Protein AF-Q0C2M1-F1 (afdb_monomer)

Sequence (234 aa):
MDFSSWQTWALIAVGVLVVLWLIGAIFGDKDTAKPAPRPESGRGDPLAVQAATLAAISARAMNFDRDMYIDDMTADQLEDEHVWRTAFITAYNIVWNLGPQKDNPFEKICTAITGRPADPQLAGLSEYYFDTVYEPMMAVPDDRYWDEELIALKDQWTTQKREQILLAALIPLHMANELHIAIRDAPIPEGETGGAHLMPHIDRVGEAFFGVEAPERMDTLRAQAAQMANTIEF

Foldseek 3Di:
DDDDPVVVVVVVVVVVVVVVVVVCVVVPDDDDDDDDDPPDPDPPDVVVVVVVLVVVLVVLVVPPPVVVLCVPDDPLLVLLLLLLLLLVVLLCLLQVDQPPDPDRLSQLQSCLLSVDGDDPSSNVSSVCCCVRRNVSCVVPPPLCCLVVPLLVCLVVDDLSSLLSSLLSNQLCLLCLQVSNCSRVVHGRDPPDPSSPVCVVSSLVSLCSNPPPCSVVSVVVSNVVSNVSSVVRDD

Structure (mmCIF, N/CA/C/O backbone):
data_AF-Q0C2M1-F1
#
_entry.id   AF-Q0C2M1-F1
#
loop_
_atom_site.group_PDB
_atom_site.id
_atom_site.type_symbol
_atom_site.label_atom_id
_atom_site.label_alt_id
_atom_site.label_comp_id
_atom_site.label_asym_id
_atom_site.label_entity_id
_atom_site.label_seq_id
_atom_site.pdbx_PDB_ins_code
_atom_site.Cartn_x
_atom_site.Cartn_y
_atom_site.Cartn_z
_atom_site.occupancy
_atom_site.B_iso_or_equiv
_atom_site.auth_seq_id
_atom_site.auth_comp_id
_atom_site.auth_asym_id
_atom_site.auth_atom_id
_atom_site.pdbx_PDB_model_num
ATOM 1 N N . MET A 1 1 ? 10.508 -50.435 -13.394 1.00 46.22 1 MET A N 1
ATOM 2 C CA . MET A 1 1 ? 10.089 -50.671 -14.790 1.00 46.22 1 MET A CA 1
ATOM 3 C C . MET A 1 1 ? 10.737 -49.572 -15.603 1.00 46.22 1 MET A C 1
ATOM 5 O O . MET A 1 1 ? 10.286 -48.440 -15.511 1.00 46.22 1 MET A O 1
ATOM 9 N N . ASP A 1 2 ? 11.832 -49.882 -16.294 1.00 49.44 2 ASP A N 1
ATOM 10 C CA . ASP A 1 2 ? 12.517 -48.913 -17.151 1.00 49.44 2 ASP A CA 1
ATOM 11 C C . ASP A 1 2 ? 11.779 -48.856 -18.484 1.00 49.44 2 ASP A C 1
ATOM 13 O O . ASP A 1 2 ? 11.866 -49.769 -19.307 1.00 49.44 2 ASP A O 1
ATOM 17 N N . PHE A 1 3 ? 10.979 -47.809 -18.665 1.00 45.62 3 PHE A N 1
ATOM 18 C CA . PHE A 1 3 ? 10.335 -47.545 -19.941 1.00 45.62 3 PHE A CA 1
ATOM 19 C C . PHE A 1 3 ? 11.407 -47.080 -20.925 1.00 45.62 3 PHE A C 1
ATOM 21 O O . PHE A 1 3 ? 12.073 -46.065 -20.715 1.00 45.62 3 PHE A O 1
ATOM 28 N N . SER A 1 4 ? 11.600 -47.846 -21.999 1.00 57.47 4 SER A N 1
ATOM 29 C CA . SER A 1 4 ? 12.453 -47.426 -23.112 1.00 57.47 4 SER A CA 1
ATOM 30 C C . SER A 1 4 ? 11.967 -46.070 -23.638 1.00 57.47 4 SER A C 1
ATOM 32 O O . SER A 1 4 ? 10.761 -45.843 -23.722 1.00 57.47 4 SER A O 1
ATOM 34 N N . SER A 1 5 ? 12.889 -45.166 -23.987 1.00 62.28 5 SER A N 1
ATOM 35 C CA . SER A 1 5 ? 12.593 -43.766 -24.348 1.00 62.28 5 SER A CA 1
ATOM 36 C C . SER A 1 5 ? 11.449 -43.615 -25.357 1.00 62.28 5 SER A C 1
ATOM 38 O O . SER A 1 5 ? 10.665 -42.675 -25.272 1.00 62.28 5 SER A O 1
ATOM 40 N N . TRP A 1 6 ? 11.295 -44.576 -26.267 1.00 58.34 6 TRP A N 1
ATOM 41 C CA . TRP A 1 6 ? 10.230 -44.593 -27.265 1.00 58.34 6 TRP A CA 1
ATOM 42 C C . TRP A 1 6 ? 8.820 -44.779 -26.666 1.00 58.34 6 TRP A C 1
ATOM 44 O O . TRP A 1 6 ? 7.871 -44.180 -27.161 1.00 58.34 6 TRP A O 1
ATOM 54 N N . GLN A 1 7 ? 8.673 -45.549 -25.582 1.00 59.59 7 GLN A N 1
ATOM 55 C CA . GLN A 1 7 ? 7.391 -45.766 -24.900 1.00 59.59 7 GLN A CA 1
ATOM 56 C C . GLN A 1 7 ? 6.944 -44.510 -24.147 1.00 59.59 7 GLN A C 1
ATOM 58 O O . GLN A 1 7 ? 5.762 -44.177 -24.163 1.00 59.59 7 GLN A O 1
ATOM 63 N N . THR A 1 8 ? 7.886 -43.772 -23.559 1.00 64.19 8 THR A N 1
ATOM 64 C CA . THR A 1 8 ? 7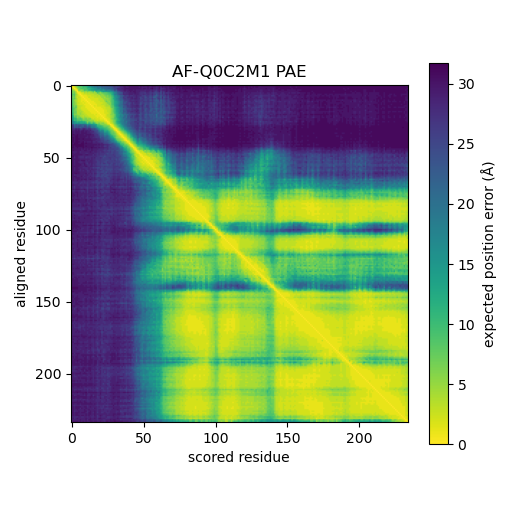.616 -42.474 -22.925 1.00 64.19 8 THR A CA 1
ATOM 65 C C . THR A 1 8 ? 7.160 -41.448 -23.960 1.00 64.19 8 THR A C 1
ATOM 67 O O . THR A 1 8 ? 6.151 -40.775 -23.759 1.00 64.19 8 THR A O 1
ATOM 70 N N . TRP A 1 9 ? 7.831 -41.384 -25.115 1.00 60.00 9 TRP A N 1
ATOM 71 C CA . TRP A 1 9 ? 7.419 -40.505 -26.214 1.00 60.00 9 TRP A CA 1
ATOM 72 C C . TRP A 1 9 ? 6.066 -40.901 -26.816 1.00 60.00 9 TRP A C 1
ATOM 74 O O . TRP A 1 9 ? 5.270 -40.024 -27.146 1.00 60.00 9 TRP A O 1
ATOM 84 N N . ALA A 1 10 ? 5.762 -42.199 -26.897 1.00 67.31 10 ALA A N 1
ATOM 85 C CA . ALA A 1 10 ? 4.457 -42.680 -27.344 1.00 67.31 10 ALA A CA 1
ATOM 86 C C . ALA A 1 10 ? 3.331 -42.281 -26.374 1.00 67.31 10 ALA A C 1
ATOM 88 O O . ALA A 1 10 ? 2.274 -41.839 -26.817 1.00 67.31 10 ALA A O 1
ATOM 89 N N . LEU A 1 11 ? 3.561 -42.372 -25.060 1.00 66.62 11 LEU A N 1
ATOM 90 C CA . LEU A 1 11 ? 2.583 -41.960 -24.047 1.00 66.62 11 LEU A CA 1
ATOM 91 C C . LEU A 1 11 ? 2.339 -40.446 -24.062 1.00 66.62 11 LEU A C 1
ATOM 93 O O . LEU A 1 11 ? 1.189 -40.018 -23.985 1.00 66.62 11 LEU A O 1
ATOM 97 N N . ILE A 1 12 ? 3.393 -39.642 -24.239 1.00 69.81 12 ILE A N 1
ATOM 98 C CA . ILE A 1 12 ? 3.269 -38.185 -24.394 1.00 69.81 12 ILE A CA 1
ATOM 99 C C . ILE A 1 12 ? 2.468 -37.849 -25.659 1.00 69.81 12 ILE A C 1
ATOM 101 O O . ILE A 1 12 ? 1.550 -37.035 -25.604 1.00 69.81 12 ILE A O 1
ATOM 105 N N . ALA A 1 13 ? 2.751 -38.509 -26.786 1.00 68.88 13 ALA A N 1
ATOM 106 C CA . ALA A 1 13 ? 2.033 -38.276 -28.039 1.00 68.88 13 ALA A CA 1
ATOM 107 C C . ALA A 1 13 ? 0.540 -38.633 -27.939 1.00 68.88 13 ALA A C 1
ATOM 109 O O . ALA A 1 13 ? -0.307 -37.885 -28.428 1.00 68.88 13 ALA A O 1
ATOM 110 N N . VAL A 1 14 ? 0.202 -39.738 -27.266 1.00 73.31 14 VAL A N 1
ATOM 111 C CA . VAL A 1 14 ? -1.196 -40.117 -27.004 1.00 73.31 14 VAL A CA 1
ATOM 112 C C . VAL A 1 14 ? -1.871 -39.100 -26.082 1.00 73.31 14 VAL A C 1
ATOM 114 O O . VAL A 1 14 ? -2.991 -38.685 -26.367 1.00 73.31 14 VAL A O 1
ATOM 117 N N . GLY A 1 15 ? -1.187 -38.635 -25.032 1.00 69.06 15 GLY A N 1
ATOM 118 C CA . GLY A 1 15 ? -1.701 -37.590 -24.142 1.00 69.06 15 GLY A CA 1
ATOM 119 C C . GLY A 1 15 ? -2.013 -36.285 -24.880 1.00 69.06 15 GLY A C 1
ATOM 120 O O . GLY A 1 15 ? -3.105 -35.740 -24.736 1.00 69.06 15 GLY A O 1
ATOM 121 N N . VAL A 1 16 ? -1.103 -35.829 -25.746 1.00 71.56 16 VAL A N 1
ATOM 122 C CA . VAL A 1 16 ? -1.301 -34.627 -26.574 1.00 71.56 16 VAL A CA 1
ATOM 123 C C . VAL A 1 16 ? -2.474 -34.801 -27.543 1.00 71.56 16 VAL A C 1
ATOM 125 O O . VAL A 1 16 ? -3.284 -33.889 -27.685 1.00 71.56 16 VAL A O 1
ATOM 128 N N . LEU A 1 17 ? -2.621 -35.972 -28.172 1.00 65.81 17 LEU A N 1
ATOM 129 C CA . LEU A 1 17 ? -3.749 -36.249 -29.069 1.00 65.81 17 LEU A CA 1
ATOM 130 C C . LEU A 1 17 ? -5.097 -36.265 -28.337 1.00 65.81 17 LEU A C 1
ATOM 132 O O . LEU A 1 17 ? -6.083 -35.783 -28.887 1.00 65.81 17 LEU A O 1
ATOM 136 N N . VAL A 1 18 ? -5.147 -36.761 -27.098 1.00 69.12 18 VAL A N 1
ATOM 137 C CA . VAL A 1 18 ? -6.364 -36.738 -26.269 1.00 69.12 18 VAL A CA 1
ATOM 138 C C . VAL A 1 18 ? -6.723 -35.308 -25.858 1.00 69.12 18 VAL A C 1
ATOM 140 O O . VAL A 1 18 ? -7.890 -34.933 -25.945 1.00 69.12 18 VAL A O 1
ATOM 143 N N . VAL A 1 19 ? -5.737 -34.484 -25.487 1.00 64.19 19 VAL A N 1
ATOM 144 C CA . VAL A 1 19 ? -5.953 -33.060 -25.171 1.00 64.19 19 VAL A CA 1
ATOM 145 C C . VAL A 1 19 ? -6.443 -32.293 -26.403 1.00 64.19 19 VAL A C 1
ATOM 147 O O . VAL A 1 19 ? -7.427 -31.562 -26.318 1.00 64.19 19 VAL A O 1
ATOM 150 N N . LEU A 1 20 ? -5.828 -32.505 -27.570 1.00 63.94 20 LEU A N 1
ATOM 151 C CA . LEU A 1 20 ? -6.263 -31.881 -28.824 1.00 63.94 20 LEU A CA 1
ATOM 152 C C . LEU A 1 20 ? -7.660 -32.349 -29.254 1.00 63.94 20 LEU A C 1
ATOM 154 O O . LEU A 1 20 ? -8.441 -31.544 -29.757 1.00 63.94 20 LEU A O 1
ATOM 158 N N . TRP A 1 21 ? -8.002 -33.620 -29.028 1.00 67.06 21 TRP A N 1
ATOM 159 C CA . TRP A 1 21 ? -9.343 -34.142 -29.294 1.00 67.06 21 TRP A CA 1
ATOM 160 C C . TRP A 1 21 ? -10.394 -33.555 -28.345 1.00 67.06 21 TRP A C 1
ATOM 162 O O . TRP A 1 21 ? -11.468 -33.182 -28.803 1.00 67.06 21 TRP A O 1
ATOM 172 N N . LEU A 1 22 ? -10.084 -33.394 -27.054 1.00 61.66 22 LEU A N 1
ATOM 173 C CA . LEU A 1 22 ? -10.974 -32.742 -26.085 1.00 61.66 22 LEU A CA 1
ATOM 174 C C . LEU A 1 22 ? -11.217 -31.269 -26.436 1.00 61.66 22 LEU A C 1
ATOM 176 O O . LEU A 1 22 ? -12.357 -30.815 -26.399 1.00 61.66 22 LEU A O 1
ATOM 180 N N . ILE A 1 23 ? -10.179 -30.542 -26.860 1.00 58.91 23 ILE A N 1
ATOM 181 C CA . ILE A 1 23 ? -10.316 -29.172 -27.378 1.00 58.91 23 ILE A CA 1
ATOM 182 C C . ILE A 1 23 ? -11.186 -29.181 -28.646 1.00 58.91 23 ILE A C 1
ATOM 184 O O . ILE A 1 23 ? -12.137 -28.412 -28.752 1.00 58.91 23 ILE A O 1
ATOM 188 N N . GLY A 1 24 ? -10.938 -30.101 -29.580 1.00 47.94 24 GLY A N 1
ATOM 189 C CA . GLY A 1 24 ? -11.756 -30.265 -30.783 1.00 47.94 24 GLY A CA 1
ATOM 190 C C . GLY A 1 24 ? -13.223 -30.605 -30.496 1.00 47.94 24 GLY A C 1
ATOM 191 O O . GLY A 1 24 ? -14.095 -30.121 -31.204 1.00 47.94 24 GLY A O 1
ATOM 192 N N . ALA A 1 25 ? -13.517 -31.376 -29.449 1.00 53.19 25 ALA A N 1
ATOM 193 C CA . ALA A 1 25 ? -14.877 -31.735 -29.047 1.00 53.19 25 ALA A CA 1
ATOM 194 C C . ALA A 1 25 ? -15.608 -30.596 -28.311 1.00 53.19 25 ALA A C 1
ATOM 196 O O . ALA A 1 25 ? -16.825 -30.483 -28.422 1.00 53.19 25 ALA A O 1
ATOM 197 N N . ILE A 1 26 ? -14.880 -29.732 -27.595 1.00 54.38 26 ILE A N 1
ATOM 198 C CA . ILE A 1 26 ? -15.442 -28.545 -26.926 1.00 54.38 26 ILE A CA 1
ATOM 199 C C . ILE A 1 26 ? -15.714 -27.414 -27.935 1.00 54.38 26 ILE A C 1
ATOM 201 O O . ILE A 1 26 ? -16.675 -26.664 -27.777 1.00 54.38 26 ILE A O 1
ATOM 205 N N . PHE A 1 27 ? -14.905 -27.305 -28.994 1.00 46.22 27 PHE A N 1
ATOM 206 C CA . PHE A 1 27 ? -15.024 -26.250 -30.011 1.00 46.22 27 PHE A CA 1
ATOM 207 C C . PHE A 1 27 ? -15.654 -26.705 -31.339 1.00 46.22 27 PHE A C 1
ATOM 209 O O . PHE A 1 27 ? -15.916 -25.874 -32.209 1.00 46.22 27 PHE A O 1
ATOM 216 N N . GLY A 1 28 ? -15.910 -28.000 -31.511 1.00 41.12 28 GLY A N 1
ATOM 217 C CA . GLY A 1 28 ? -16.353 -28.607 -32.763 1.00 41.12 28 GLY A CA 1
ATOM 218 C C . GLY A 1 28 ? -17.787 -29.109 -32.719 1.00 41.12 28 GLY A C 1
ATOM 219 O O . GLY A 1 28 ? -18.017 -30.294 -32.926 1.00 41.12 28 GLY A O 1
ATOM 220 N N . ASP A 1 29 ? -18.749 -28.213 -32.510 1.00 40.75 29 ASP A N 1
ATOM 221 C CA . ASP A 1 29 ? -20.109 -28.454 -32.998 1.00 40.75 29 ASP A CA 1
ATOM 222 C C . ASP A 1 29 ? -20.756 -27.153 -33.478 1.00 40.75 29 ASP A C 1
ATOM 224 O O . ASP A 1 29 ? -21.548 -26.510 -32.788 1.00 40.75 29 ASP A O 1
ATOM 228 N N . LYS A 1 30 ? -20.359 -26.725 -34.680 1.00 39.41 30 LYS A N 1
ATOM 229 C CA . LYS A 1 30 ? -21.136 -25.811 -35.522 1.00 39.41 30 LYS A CA 1
ATOM 230 C C . LYS A 1 30 ? -20.897 -26.144 -36.986 1.00 39.41 30 LYS A C 1
ATOM 232 O O . LYS A 1 30 ? -20.095 -25.498 -37.641 1.00 39.41 30 LYS A O 1
ATOM 237 N N . ASP A 1 31 ? -21.649 -27.115 -37.486 1.00 41.69 31 ASP A N 1
ATOM 238 C CA . ASP A 1 31 ? -22.207 -27.014 -38.832 1.00 41.69 31 ASP A CA 1
ATOM 239 C C . ASP A 1 31 ? -23.478 -27.862 -38.949 1.00 41.69 31 ASP A C 1
ATOM 241 O O . ASP A 1 31 ? -23.455 -29.046 -39.265 1.00 41.69 31 ASP A O 1
ATOM 245 N N . THR A 1 32 ? -24.622 -27.231 -38.679 1.00 42.66 32 THR A N 1
ATOM 246 C CA . THR A 1 32 ? -25.861 -27.395 -39.463 1.00 42.66 32 THR A CA 1
ATOM 247 C C . THR A 1 32 ? -26.884 -26.343 -39.027 1.00 42.66 32 THR A C 1
ATOM 249 O O . THR A 1 32 ? -27.900 -26.622 -38.400 1.00 42.66 32 THR A O 1
ATOM 252 N N . ALA A 1 33 ? -26.649 -25.090 -39.414 1.00 36.31 33 ALA A N 1
ATOM 253 C CA . ALA A 1 33 ? -27.726 -24.114 -39.523 1.00 36.31 33 ALA A CA 1
ATOM 254 C C . ALA A 1 33 ? -27.504 -23.263 -40.776 1.00 36.31 33 ALA A C 1
ATOM 256 O O . ALA A 1 33 ? -26.456 -22.651 -40.957 1.00 36.31 33 ALA A O 1
ATOM 257 N N . LYS A 1 34 ? -28.508 -23.289 -41.661 1.00 34.75 34 LYS A N 1
ATOM 258 C CA . LYS A 1 34 ? -28.642 -22.478 -42.881 1.00 34.75 34 LYS A CA 1
ATOM 259 C C . LYS A 1 34 ? -28.166 -21.030 -42.666 1.00 34.75 34 LYS A C 1
ATOM 261 O O . LYS A 1 34 ? -28.368 -20.507 -41.572 1.00 34.75 34 LYS A O 1
ATOM 266 N N . PRO A 1 35 ? -27.628 -20.359 -43.704 1.00 32.16 35 PRO A N 1
ATOM 267 C CA . PRO A 1 35 ? -27.096 -19.008 -43.573 1.00 32.16 35 PRO A CA 1
ATOM 268 C C . PRO A 1 35 ? -28.188 -18.062 -43.062 1.00 32.16 35 PRO A C 1
ATOM 270 O O . PRO A 1 35 ? -29.153 -17.764 -43.767 1.00 32.16 35 PRO A O 1
ATOM 273 N N . ALA A 1 36 ? -28.040 -17.628 -41.810 1.00 33.75 36 ALA A N 1
ATOM 274 C CA . ALA A 1 36 ? -28.809 -16.534 -41.245 1.00 33.75 36 ALA A CA 1
ATOM 275 C C . ALA A 1 36 ? -28.423 -15.239 -41.984 1.00 33.75 36 ALA A C 1
ATOM 277 O O . ALA A 1 36 ? -27.267 -15.096 -42.403 1.00 33.75 36 ALA A O 1
ATOM 278 N N . PRO A 1 37 ? -29.372 -14.313 -42.203 1.00 34.16 37 PRO A N 1
ATOM 279 C CA . PRO A 1 37 ? -29.098 -13.084 -42.931 1.00 34.16 37 PRO A CA 1
ATOM 280 C C . PRO A 1 37 ? -27.980 -12.322 -42.218 1.00 34.16 37 PRO A C 1
ATOM 282 O O . PRO A 1 37 ? -27.933 -12.297 -40.987 1.00 34.16 37 PRO A O 1
ATOM 285 N N . ARG A 1 38 ? -27.073 -11.721 -43.001 1.00 35.94 38 ARG A N 1
ATOM 286 C CA . ARG A 1 38 ? -26.085 -10.762 -42.489 1.00 35.94 38 ARG A CA 1
ATOM 287 C C . ARG A 1 38 ? -26.796 -9.833 -41.501 1.00 35.94 38 ARG A C 1
ATOM 289 O O . ARG A 1 38 ? -27.755 -9.186 -41.927 1.00 35.94 38 ARG A O 1
ATOM 296 N N . PRO A 1 39 ? -26.345 -9.724 -40.239 1.00 32.69 39 PRO A N 1
ATOM 297 C CA . PRO A 1 39 ? -26.713 -8.567 -39.462 1.00 32.69 39 PRO A CA 1
ATOM 298 C C . PRO A 1 39 ? -26.098 -7.388 -40.203 1.00 32.69 39 PRO A C 1
ATOM 300 O O . PRO A 1 39 ? -24.879 -7.292 -40.377 1.00 32.69 39 PRO A O 1
ATOM 303 N N . GLU A 1 40 ? -26.977 -6.538 -40.718 1.00 32.94 40 GLU A N 1
ATOM 304 C CA . GLU A 1 40 ? -26.660 -5.155 -41.007 1.00 32.94 40 GLU A CA 1
ATOM 305 C C . GLU A 1 40 ? -25.858 -4.582 -39.840 1.00 32.94 40 GLU A C 1
ATOM 307 O O . GLU A 1 40 ? -26.016 -4.996 -38.690 1.00 32.94 40 GLU A O 1
ATOM 312 N N . SER A 1 41 ? -24.988 -3.635 -40.164 1.00 40.41 41 SER A N 1
ATOM 313 C CA . SER A 1 41 ? -24.254 -2.782 -39.240 1.00 40.41 41 SER A CA 1
ATOM 314 C C . SER A 1 41 ? -25.198 -2.103 -38.237 1.00 40.41 41 SER A C 1
ATOM 316 O O . SER A 1 41 ? -25.552 -0.934 -38.377 1.00 40.41 41 SER A O 1
ATOM 318 N N . GLY A 1 42 ? -25.629 -2.846 -37.226 1.00 32.47 42 GLY A N 1
ATOM 319 C CA . GLY A 1 42 ? -26.253 -2.339 -36.027 1.00 32.47 42 GLY A CA 1
ATOM 320 C C . GLY A 1 42 ? -25.125 -1.882 -35.130 1.00 32.47 42 GLY A C 1
ATOM 321 O O . GLY A 1 42 ? -24.266 -2.683 -34.769 1.00 32.47 42 GLY A O 1
ATOM 322 N N . ARG A 1 43 ? -25.104 -0.583 -34.826 1.00 43.03 43 ARG A N 1
ATOM 323 C CA . ARG A 1 43 ? -24.345 -0.005 -33.715 1.00 43.03 43 ARG A CA 1
ATOM 324 C C . ARG A 1 43 ? -24.355 -0.999 -32.552 1.00 43.03 43 ARG A C 1
ATOM 326 O O . ARG A 1 43 ? -25.403 -1.197 -31.946 1.00 43.03 43 ARG A O 1
ATOM 333 N N . GLY A 1 44 ? -23.218 -1.645 -32.298 1.00 38.56 44 GLY A N 1
ATOM 334 C CA . GLY A 1 44 ? -23.033 -2.428 -31.089 1.00 38.56 44 GLY A CA 1
ATOM 335 C C . GLY A 1 44 ? -23.247 -1.474 -29.931 1.00 38.56 44 GLY A C 1
ATOM 336 O O . GLY A 1 44 ? -22.507 -0.499 -29.800 1.00 38.56 44 GLY A O 1
ATOM 337 N N . ASP A 1 45 ? -24.324 -1.692 -29.186 1.00 37.41 45 ASP A N 1
ATOM 338 C CA . ASP A 1 45 ? -24.645 -0.896 -28.016 1.00 37.41 45 ASP A CA 1
ATOM 339 C C . ASP A 1 45 ? -23.427 -0.993 -27.079 1.00 37.41 45 ASP A C 1
ATOM 341 O O . ASP A 1 45 ? -23.049 -2.116 -26.720 1.00 37.41 45 ASP A O 1
ATOM 345 N N . PRO A 1 46 ? -22.751 0.115 -26.721 1.00 45.78 46 PRO A N 1
ATOM 346 C CA . PRO A 1 46 ? -21.544 0.081 -25.887 1.00 45.78 46 PRO A CA 1
ATOM 347 C C . PRO A 1 46 ? -21.750 -0.720 -24.589 1.00 45.78 46 PRO A C 1
ATOM 349 O O . PRO A 1 46 ? -20.826 -1.349 -24.077 1.00 45.78 46 PRO A O 1
ATOM 352 N N . LEU A 1 47 ? -23.000 -0.762 -24.121 1.00 36.00 47 LEU A N 1
ATOM 353 C CA . LEU A 1 47 ? -23.482 -1.531 -22.977 1.00 36.00 47 LEU A CA 1
ATOM 354 C C . LEU A 1 47 ? -23.367 -3.053 -23.148 1.00 36.00 47 LEU A C 1
ATOM 356 O O . LEU A 1 47 ? -23.077 -3.746 -22.179 1.00 36.00 47 LEU A O 1
ATOM 360 N N . ALA A 1 48 ? -23.561 -3.595 -24.353 1.00 35.22 48 ALA A N 1
ATOM 361 C CA . ALA A 1 48 ? -23.469 -5.037 -24.597 1.00 35.22 48 ALA A CA 1
ATOM 362 C C . ALA A 1 48 ? -22.011 -5.523 -24.599 1.00 35.22 48 ALA A C 1
ATOM 364 O O . ALA A 1 48 ? -21.721 -6.612 -24.108 1.00 35.22 48 ALA A O 1
ATOM 365 N N . VAL A 1 49 ? -21.090 -4.691 -25.100 1.00 43.22 49 VAL A N 1
ATOM 366 C CA . VAL A 1 49 ? -19.646 -4.953 -25.017 1.00 43.22 49 VAL A CA 1
ATOM 367 C C . VAL A 1 49 ? -19.180 -4.836 -23.566 1.00 43.22 49 VAL A C 1
ATOM 369 O O . VAL A 1 49 ? -18.513 -5.742 -23.086 1.00 43.22 49 VAL A O 1
ATOM 372 N N . GLN A 1 50 ? -19.604 -3.800 -22.830 1.00 39.47 50 GLN A N 1
ATOM 373 C CA . GLN A 1 50 ? -19.321 -3.687 -21.394 1.00 39.47 50 GLN A CA 1
ATOM 374 C C . GLN A 1 50 ? -19.852 -4.881 -20.598 1.00 39.47 50 GLN A C 1
ATOM 376 O O . GLN A 1 50 ? -19.110 -5.443 -19.804 1.00 39.47 50 GLN A O 1
ATOM 381 N N . ALA A 1 51 ? -21.094 -5.312 -20.827 1.00 34.34 51 ALA A N 1
ATOM 382 C CA . ALA A 1 51 ? -21.682 -6.449 -20.121 1.00 34.34 51 ALA A CA 1
ATOM 383 C C . ALA A 1 51 ? -20.966 -7.772 -20.435 1.00 34.34 51 ALA A C 1
ATOM 385 O O . ALA A 1 51 ? -20.773 -8.586 -19.536 1.00 34.34 51 ALA A O 1
ATOM 386 N N . ALA A 1 52 ? -20.539 -7.983 -21.684 1.00 38.09 52 ALA A N 1
ATOM 387 C CA . ALA A 1 52 ? -19.758 -9.157 -22.068 1.00 38.09 52 ALA A CA 1
ATOM 388 C C . ALA A 1 52 ? -18.351 -9.137 -21.450 1.00 38.09 52 ALA A C 1
ATOM 390 O O . ALA A 1 52 ? -17.886 -10.167 -20.968 1.00 38.09 52 ALA A O 1
ATOM 391 N N . THR A 1 53 ? -17.703 -7.970 -21.404 1.00 46.66 53 THR A N 1
ATOM 392 C CA . THR A 1 53 ? -16.420 -7.778 -20.718 1.00 46.66 53 THR A CA 1
ATOM 393 C C . THR A 1 53 ? -16.569 -8.018 -19.215 1.00 46.66 53 THR A C 1
ATOM 395 O O . THR A 1 53 ? -15.824 -8.819 -18.664 1.00 46.66 53 THR A O 1
ATOM 398 N N . LEU A 1 54 ? -17.585 -7.441 -18.564 1.00 41.28 54 LEU A N 1
ATOM 399 C CA . LEU A 1 54 ? -17.903 -7.694 -17.154 1.00 41.28 54 LEU A CA 1
ATOM 400 C C . LEU A 1 54 ? -18.187 -9.177 -16.884 1.00 41.28 54 LEU A C 1
ATOM 402 O O . LEU A 1 54 ? -17.667 -9.720 -15.920 1.00 41.28 54 LEU A O 1
ATOM 406 N N . ALA A 1 55 ? -18.955 -9.855 -17.739 1.00 38.75 55 ALA A N 1
ATOM 407 C CA . ALA A 1 55 ? -19.252 -11.277 -17.582 1.00 38.75 55 ALA A CA 1
ATOM 408 C C . ALA A 1 55 ? -18.013 -12.166 -17.783 1.00 38.75 55 ALA A C 1
ATOM 410 O O . ALA A 1 55 ? -17.843 -13.142 -17.057 1.00 38.75 55 ALA A O 1
ATOM 411 N N . ALA A 1 56 ? -17.132 -11.830 -18.729 1.00 41.81 56 ALA A N 1
ATOM 412 C CA . ALA A 1 56 ? -15.871 -12.539 -18.946 1.00 41.81 56 ALA A CA 1
ATOM 413 C C . ALA A 1 56 ? -14.882 -12.319 -17.791 1.00 41.81 56 ALA A C 1
ATOM 415 O O . ALA A 1 56 ? -14.217 -13.261 -17.368 1.00 41.81 56 ALA A O 1
ATOM 416 N N . ILE A 1 57 ? -14.834 -11.104 -17.241 1.00 45.75 57 ILE A N 1
ATOM 417 C CA . ILE A 1 57 ? -14.077 -10.763 -16.033 1.00 45.75 57 ILE A CA 1
ATOM 418 C C . ILE A 1 57 ? -14.621 -11.537 -14.831 1.00 45.75 57 ILE A C 1
ATOM 420 O O . ILE A 1 57 ? -13.859 -12.201 -14.138 1.00 45.75 57 ILE A O 1
ATOM 424 N N . SER A 1 58 ? -15.939 -11.527 -14.617 1.00 40.03 58 SER A N 1
ATOM 425 C CA . SER A 1 58 ? -16.585 -12.305 -13.558 1.00 40.03 58 SER A CA 1
ATOM 426 C C . SER A 1 58 ? -16.351 -13.805 -13.730 1.00 40.03 58 SER A C 1
ATOM 428 O O . SER A 1 58 ? -16.133 -14.489 -12.742 1.00 40.03 58 SER A O 1
ATOM 430 N N . ALA A 1 59 ? -16.343 -14.332 -14.956 1.00 38.03 59 ALA A N 1
ATOM 431 C CA . ALA A 1 59 ? -16.041 -15.739 -15.217 1.00 38.03 59 ALA A CA 1
ATOM 432 C C . ALA A 1 59 ? -14.560 -16.086 -14.973 1.00 38.03 59 ALA A C 1
ATOM 434 O O . ALA A 1 59 ? -14.262 -17.176 -14.492 1.00 38.03 59 ALA A O 1
ATOM 435 N N . ARG A 1 60 ? -13.625 -15.169 -15.261 1.00 40.66 60 ARG A N 1
ATOM 436 C CA . ARG A 1 60 ? -12.190 -15.346 -14.980 1.00 40.66 60 ARG A CA 1
ATOM 437 C C . ARG A 1 60 ? -11.892 -15.244 -13.480 1.00 40.66 60 ARG A C 1
ATOM 439 O O . ARG A 1 60 ? -11.162 -16.080 -12.965 1.00 40.66 60 ARG A O 1
ATOM 446 N N . ALA A 1 61 ? -12.561 -14.326 -12.780 1.00 39.88 61 ALA A N 1
ATOM 447 C CA . ALA A 1 61 ? -12.565 -14.226 -11.322 1.00 39.88 61 ALA A CA 1
ATOM 448 C C . ALA A 1 61 ? -13.293 -15.400 -10.633 1.00 39.88 61 ALA A C 1
ATOM 450 O O . ALA A 1 61 ? -12.978 -15.717 -9.498 1.00 39.88 61 ALA A O 1
ATOM 451 N N . MET A 1 62 ? -14.240 -16.077 -11.298 1.00 35.81 62 MET A N 1
ATOM 452 C CA . MET A 1 62 ? -14.882 -17.306 -10.794 1.00 35.81 62 MET A CA 1
ATOM 453 C C . MET A 1 62 ? -14.052 -18.578 -11.040 1.00 35.81 62 MET A C 1
ATOM 455 O O . MET A 1 62 ? -14.269 -19.572 -10.358 1.00 35.81 62 MET A O 1
ATOM 459 N N . ASN A 1 63 ? -13.102 -18.553 -11.982 1.00 39.75 63 ASN A N 1
ATOM 460 C CA . ASN A 1 63 ? -12.099 -19.614 -12.170 1.00 39.75 63 ASN A CA 1
ATOM 461 C C . ASN A 1 63 ? -10.848 -19.403 -11.296 1.00 39.75 63 ASN A C 1
ATOM 463 O O . ASN A 1 63 ? -9.848 -20.101 -11.463 1.00 39.75 63 ASN A O 1
ATOM 467 N N . PHE A 1 64 ? -10.890 -18.423 -10.394 1.00 47.97 64 PHE A N 1
ATOM 468 C CA . PHE A 1 64 ? -9.890 -18.203 -9.365 1.00 47.97 64 PHE A CA 1
ATOM 469 C C . PHE A 1 64 ? -9.987 -19.313 -8.317 1.00 47.97 64 PHE A C 1
ATOM 471 O O . PHE A 1 64 ? -10.858 -19.284 -7.449 1.00 47.97 64 PHE A O 1
ATOM 478 N N . ASP A 1 65 ? -9.077 -20.281 -8.379 1.00 51.94 65 ASP A N 1
ATOM 479 C CA . ASP A 1 65 ? -8.863 -21.220 -7.279 1.00 51.94 65 ASP A CA 1
ATOM 480 C C . ASP A 1 65 ? -7.938 -20.564 -6.244 1.00 51.94 65 ASP A C 1
ATOM 482 O O . ASP A 1 65 ? -6.758 -20.892 -6.110 1.00 51.94 65 ASP A O 1
ATOM 486 N N . ARG A 1 66 ? -8.472 -19.533 -5.571 1.00 49.56 66 ARG A N 1
ATOM 487 C CA . ARG A 1 66 ? -7.839 -18.869 -4.420 1.00 49.56 66 ARG A CA 1
ATOM 488 C C . ARG A 1 66 ? -7.345 -19.889 -3.409 1.00 49.56 66 ARG A C 1
ATOM 490 O O . ARG A 1 66 ? -6.284 -19.714 -2.817 1.00 49.56 66 ARG A O 1
ATOM 497 N N . ASP A 1 67 ? -8.161 -20.918 -3.221 1.00 50.25 67 ASP A N 1
ATOM 498 C CA . ASP A 1 67 ? -8.014 -21.920 -2.186 1.00 50.25 67 ASP A CA 1
ATOM 499 C C . ASP A 1 67 ? -6.728 -22.723 -2.424 1.00 50.25 67 ASP A C 1
ATOM 501 O O . ASP A 1 67 ? -5.951 -22.888 -1.494 1.00 50.25 67 ASP A O 1
ATOM 505 N N . MET A 1 68 ? -6.379 -23.042 -3.678 1.00 53.12 68 MET A N 1
ATOM 506 C CA . MET A 1 68 ? -5.110 -23.708 -4.015 1.00 53.12 68 MET A CA 1
ATOM 507 C C . MET A 1 68 ? -3.848 -22.929 -3.592 1.00 53.12 68 MET A C 1
ATOM 509 O O . MET A 1 68 ? -2.846 -23.545 -3.242 1.00 53.12 68 MET A O 1
ATOM 513 N N . TYR A 1 69 ? -3.863 -21.592 -3.626 1.00 53.91 69 TYR A N 1
ATOM 514 C CA . TYR A 1 69 ? -2.712 -20.776 -3.204 1.00 53.91 69 TYR A CA 1
ATOM 515 C C . TYR A 1 69 ? -2.748 -20.408 -1.717 1.00 53.91 69 TYR A C 1
ATOM 517 O O . TYR A 1 69 ? -1.701 -20.172 -1.121 1.00 53.91 69 TYR A O 1
ATOM 525 N N . ILE A 1 70 ? -3.939 -20.347 -1.121 1.00 57.16 70 ILE A N 1
ATOM 526 C CA . ILE A 1 70 ? -4.132 -20.078 0.308 1.00 57.16 70 ILE A CA 1
ATOM 527 C C . ILE A 1 70 ? -3.860 -21.315 1.162 1.00 57.16 70 ILE A C 1
ATOM 529 O O . ILE A 1 70 ? -3.383 -21.166 2.284 1.00 57.16 70 ILE A O 1
ATOM 533 N N . ASP A 1 71 ? -4.113 -22.515 0.639 1.00 58.06 71 ASP A N 1
ATOM 534 C CA . ASP A 1 71 ? -3.915 -23.779 1.355 1.00 58.06 71 ASP A CA 1
ATOM 535 C C . ASP A 1 71 ? -2.447 -24.016 1.749 1.00 58.06 71 ASP A C 1
ATOM 537 O O . ASP A 1 71 ? -2.175 -24.639 2.778 1.00 58.06 71 ASP A O 1
ATOM 541 N N . ASP A 1 72 ? -1.503 -23.467 0.978 1.00 60.16 72 ASP A N 1
ATOM 542 C CA . ASP A 1 72 ? -0.067 -23.533 1.269 1.00 60.16 72 ASP A CA 1
ATOM 543 C C . ASP A 1 72 ? 0.427 -22.373 2.159 1.00 60.16 72 ASP A C 1
ATOM 545 O O . ASP A 1 72 ? 1.586 -22.373 2.586 1.00 60.16 72 ASP A O 1
ATOM 549 N N . MET A 1 73 ? -0.437 -21.402 2.486 1.00 66.81 73 MET A N 1
ATOM 550 C CA . MET A 1 73 ? -0.074 -20.241 3.296 1.00 66.81 73 MET A CA 1
ATOM 551 C C . MET A 1 73 ? -0.331 -20.443 4.791 1.00 66.81 73 MET A C 1
ATOM 553 O O . MET A 1 73 ? -1.384 -20.877 5.257 1.00 66.81 73 MET A O 1
ATOM 557 N N . THR A 1 74 ? 0.643 -20.024 5.586 1.00 67.50 74 THR A N 1
ATOM 558 C CA . THR A 1 74 ? 0.511 -19.818 7.025 1.00 67.50 74 THR A CA 1
ATOM 559 C C . THR A 1 74 ? -0.452 -18.666 7.333 1.00 67.50 74 THR A C 1
ATOM 561 O O . THR A 1 74 ? -0.616 -17.730 6.549 1.00 67.50 74 THR A O 1
ATOM 564 N N . ALA A 1 75 ? -1.056 -18.692 8.524 1.00 67.81 75 ALA A N 1
ATOM 565 C CA . ALA A 1 75 ? -1.957 -17.631 8.979 1.00 67.81 75 ALA A CA 1
ATOM 566 C C . ALA A 1 75 ? -1.298 -16.237 8.963 1.00 67.81 75 ALA A C 1
ATOM 568 O O . ALA A 1 75 ? -1.943 -15.256 8.607 1.00 67.81 75 ALA A O 1
ATOM 569 N N . ASP A 1 76 ? -0.008 -16.170 9.289 1.00 67.19 76 ASP A N 1
ATOM 570 C CA . ASP A 1 76 ? 0.776 -14.933 9.291 1.00 67.19 76 ASP A CA 1
ATOM 571 C C . ASP A 1 76 ? 0.989 -14.379 7.872 1.00 67.19 76 ASP A C 1
ATOM 573 O O . ASP A 1 76 ? 0.960 -13.168 7.666 1.00 67.19 76 ASP A O 1
ATOM 577 N N . GLN A 1 77 ? 1.157 -15.253 6.874 1.00 67.06 77 GLN A N 1
ATOM 578 C CA . GLN A 1 77 ? 1.261 -14.830 5.475 1.00 67.06 77 GLN A CA 1
ATOM 579 C C . GLN A 1 77 ? -0.083 -14.304 4.955 1.00 67.06 77 GLN A C 1
ATOM 581 O O . GLN A 1 77 ? -0.133 -13.258 4.312 1.00 67.06 77 GLN A O 1
ATOM 586 N N . LEU A 1 78 ? -1.182 -14.988 5.285 1.00 69.75 78 LEU A N 1
ATOM 587 C CA . LEU A 1 78 ? -2.534 -14.544 4.931 1.00 69.75 78 LEU A CA 1
ATOM 588 C C . LEU A 1 78 ? -2.906 -13.222 5.599 1.00 69.75 78 LEU A C 1
ATOM 590 O O . LEU A 1 78 ? -3.653 -12.431 5.029 1.00 69.75 78 LEU A O 1
ATOM 594 N N . GLU A 1 79 ? -2.372 -12.963 6.792 1.00 73.75 79 GLU A N 1
ATOM 595 C CA . GLU A 1 79 ? -2.508 -11.664 7.430 1.00 73.75 79 GLU A CA 1
ATOM 596 C C . GLU A 1 79 ? -1.854 -10.582 6.564 1.00 73.75 79 GLU A C 1
ATOM 598 O O . GLU A 1 79 ? -2.480 -9.561 6.300 1.00 73.75 79 GLU A O 1
ATOM 603 N N . ASP A 1 80 ? -0.633 -10.787 6.067 1.00 80.81 80 ASP A N 1
ATOM 604 C CA . ASP A 1 80 ? 0.133 -9.791 5.298 1.00 80.81 80 ASP A CA 1
ATOM 605 C C . ASP A 1 80 ? -0.297 -9.606 3.840 1.00 80.81 80 ASP A C 1
ATOM 607 O O . ASP A 1 80 ? 0.058 -8.602 3.221 1.00 80.81 80 ASP A O 1
ATOM 611 N N . GLU A 1 81 ? -1.140 -10.493 3.329 1.00 80.75 81 GLU A N 1
ATOM 612 C CA . GLU A 1 81 ? -1.630 -10.511 1.951 1.00 80.75 81 GLU A CA 1
ATOM 613 C C . GLU A 1 81 ? -2.169 -9.148 1.470 1.00 80.75 81 GLU A C 1
ATOM 615 O O . GLU A 1 81 ? -1.722 -8.630 0.448 1.00 80.75 81 GLU A O 1
ATOM 620 N N . HIS A 1 82 ? -3.033 -8.485 2.246 1.00 81.94 82 HIS A N 1
ATOM 621 C CA . HIS A 1 82 ? -3.591 -7.182 1.855 1.00 81.94 82 HIS A CA 1
ATOM 622 C C . HIS A 1 82 ? -2.563 -6.039 1.844 1.00 81.94 82 HIS A C 1
ATOM 624 O O . HIS A 1 82 ? -2.743 -5.060 1.120 1.00 81.94 82 HIS A O 1
ATOM 630 N N . VAL A 1 83 ? -1.482 -6.139 2.624 1.00 88.19 83 VAL A N 1
ATOM 631 C CA . VAL A 1 83 ? -0.379 -5.160 2.596 1.00 88.19 83 VAL A CA 1
ATOM 632 C C . VAL A 1 83 ? 0.396 -5.326 1.293 1.00 88.19 83 VAL A C 1
ATOM 634 O O . VAL A 1 83 ? 0.591 -4.356 0.563 1.00 88.19 83 VAL A O 1
ATOM 637 N N . TRP A 1 84 ? 0.739 -6.569 0.958 1.00 83.50 84 TRP A N 1
ATOM 638 C CA . TRP A 1 84 ? 1.410 -6.930 -0.288 1.00 83.50 84 TRP A CA 1
ATOM 639 C C . TRP A 1 84 ? 0.628 -6.517 -1.526 1.00 83.50 84 TRP A C 1
ATOM 641 O O . TRP A 1 84 ? 1.133 -5.780 -2.375 1.00 83.50 84 TRP A O 1
ATOM 651 N N . ARG A 1 85 ? -0.638 -6.923 -1.586 1.00 80.56 85 ARG A N 1
ATOM 652 C CA . ARG A 1 85 ? -1.551 -6.611 -2.683 1.00 80.56 85 ARG A CA 1
ATOM 653 C C . ARG A 1 85 ? -1.711 -5.104 -2.882 1.00 80.56 85 ARG A C 1
ATOM 655 O O . ARG A 1 85 ? -1.666 -4.628 -4.013 1.00 80.56 85 ARG A O 1
ATOM 662 N N . THR A 1 86 ? -1.846 -4.337 -1.798 1.00 87.44 86 THR A N 1
ATOM 663 C CA . THR A 1 86 ? -1.992 -2.875 -1.885 1.00 87.44 86 THR A CA 1
ATOM 664 C C . THR A 1 86 ? -0.725 -2.207 -2.414 1.00 87.44 86 THR A C 1
ATOM 666 O O . THR A 1 86 ? -0.818 -1.354 -3.301 1.00 87.44 86 THR A O 1
ATOM 669 N N . ALA A 1 87 ? 0.452 -2.612 -1.921 1.00 87.56 87 ALA A N 1
ATOM 670 C CA . ALA A 1 87 ? 1.728 -2.089 -2.406 1.00 87.56 87 ALA A CA 1
ATOM 671 C C . ALA A 1 87 ? 1.922 -2.388 -3.897 1.00 87.56 87 ALA A C 1
ATOM 673 O O . ALA A 1 87 ? 2.284 -1.493 -4.663 1.00 87.56 87 ALA A O 1
ATOM 674 N N . PHE A 1 88 ? 1.600 -3.616 -4.311 1.00 82.25 88 PHE A N 1
ATOM 675 C CA . PHE A 1 88 ? 1.673 -4.052 -5.700 1.00 82.25 88 PHE A CA 1
ATOM 676 C C . PHE A 1 88 ? 0.752 -3.236 -6.614 1.00 82.25 88 PHE A C 1
ATOM 678 O O . PHE A 1 88 ? 1.222 -2.660 -7.591 1.00 82.25 88 PHE A O 1
ATOM 685 N N . ILE A 1 89 ? -0.542 -3.126 -6.288 1.00 80.94 89 ILE A N 1
ATOM 686 C CA . ILE A 1 89 ? -1.527 -2.394 -7.108 1.00 80.94 89 ILE A CA 1
ATOM 687 C C . ILE A 1 89 ? -1.161 -0.915 -7.224 1.00 80.94 89 ILE A C 1
ATOM 689 O O . ILE A 1 89 ? -1.236 -0.331 -8.305 1.00 80.94 89 ILE A O 1
ATOM 693 N N . THR A 1 90 ? -0.725 -0.306 -6.122 1.00 86.31 90 THR A N 1
ATOM 694 C CA . THR A 1 90 ? -0.306 1.098 -6.127 1.00 86.31 90 THR A CA 1
ATOM 695 C C . THR A 1 90 ? 0.899 1.294 -7.036 1.00 86.31 90 THR A C 1
ATOM 697 O O . THR A 1 90 ? 0.892 2.166 -7.900 1.00 86.31 90 THR A O 1
ATOM 700 N N . ALA A 1 91 ? 1.932 0.471 -6.876 1.00 82.44 91 ALA A N 1
ATOM 701 C CA . ALA A 1 91 ? 3.148 0.605 -7.657 1.00 82.44 91 ALA A CA 1
ATOM 702 C C . ALA A 1 91 ? 2.960 0.241 -9.129 1.00 82.44 91 ALA A C 1
ATOM 704 O O . ALA A 1 91 ? 3.545 0.896 -9.989 1.00 82.44 91 ALA A O 1
ATOM 705 N N . TYR A 1 92 ? 2.110 -0.739 -9.441 1.00 79.75 92 TYR A N 1
ATOM 706 C CA . TYR A 1 92 ? 1.728 -1.039 -10.816 1.00 79.75 92 TYR A CA 1
ATOM 707 C C . TYR A 1 92 ? 1.139 0.200 -11.499 1.00 79.75 92 TYR A C 1
ATOM 709 O O . TYR A 1 92 ? 1.563 0.551 -12.594 1.00 79.75 92 TYR A O 1
ATOM 717 N N . ASN A 1 93 ? 0.245 0.929 -10.828 1.00 79.75 93 ASN A N 1
ATOM 718 C CA . ASN A 1 93 ? -0.326 2.184 -11.335 1.00 79.75 93 ASN A CA 1
ATOM 719 C C . ASN A 1 93 ? 0.698 3.338 -11.467 1.00 79.75 93 ASN A C 1
ATOM 721 O O . ASN A 1 93 ? 0.406 4.363 -12.090 1.00 79.75 93 ASN A O 1
ATOM 725 N N . ILE A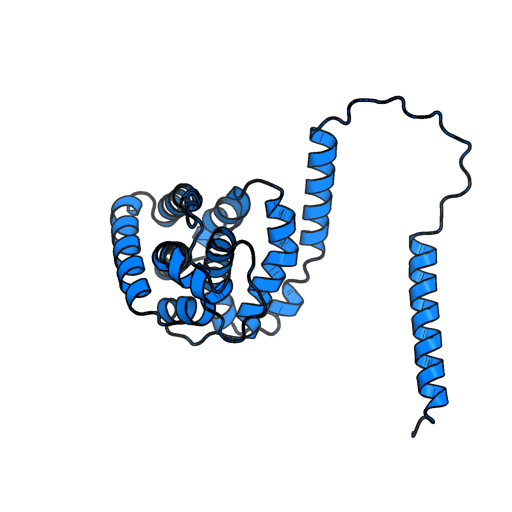 1 94 ? 1.904 3.187 -10.907 1.00 82.56 94 ILE A N 1
ATOM 726 C CA . ILE A 1 94 ? 3.029 4.117 -11.092 1.00 82.56 94 ILE A CA 1
ATOM 727 C C . ILE A 1 94 ? 3.864 3.722 -12.316 1.00 82.56 94 ILE A C 1
ATOM 729 O O . ILE A 1 94 ? 4.203 4.580 -13.125 1.00 82.56 94 ILE A O 1
ATOM 733 N N . VAL A 1 95 ? 4.221 2.443 -12.449 1.00 77.06 95 VAL A N 1
ATOM 734 C CA . VAL A 1 95 ? 5.253 1.976 -13.402 1.00 77.06 95 VAL A CA 1
ATOM 735 C C . VAL A 1 95 ? 4.705 1.226 -14.619 1.00 77.06 95 VAL A C 1
ATOM 737 O O . VAL A 1 95 ? 5.452 0.968 -15.565 1.00 77.06 95 VAL A O 1
ATOM 740 N N . TRP A 1 96 ? 3.417 0.871 -14.604 1.00 68.69 96 TRP A N 1
ATOM 741 C CA . TRP A 1 96 ? 2.653 0.200 -15.668 1.00 68.69 96 TRP A CA 1
ATOM 742 C C . TRP A 1 96 ? 3.272 -1.096 -16.214 1.00 68.69 96 TRP A C 1
ATOM 744 O O . TRP A 1 96 ? 2.923 -1.551 -17.303 1.00 68.69 96 TRP A O 1
ATOM 754 N N . ASN A 1 97 ? 4.224 -1.681 -15.483 1.00 66.00 97 ASN A N 1
ATOM 755 C CA . ASN A 1 97 ? 4.868 -2.953 -15.784 1.00 66.00 97 ASN A CA 1
ATOM 756 C C . ASN A 1 97 ? 5.743 -3.371 -14.599 1.00 66.00 97 ASN A C 1
ATOM 758 O O . ASN A 1 97 ? 6.743 -2.715 -14.319 1.00 66.00 97 ASN A O 1
ATOM 762 N N . LEU A 1 98 ? 5.405 -4.479 -13.950 1.00 62.28 98 LEU A N 1
ATOM 763 C CA . LEU A 1 98 ? 6.234 -5.098 -12.923 1.00 62.28 98 LEU A CA 1
ATOM 764 C C . LEU A 1 98 ? 6.957 -6.266 -13.587 1.00 62.28 98 LEU A C 1
ATOM 766 O O . LEU A 1 98 ? 6.450 -7.378 -13.667 1.00 62.28 98 LEU A O 1
ATOM 770 N N . GLY A 1 99 ? 8.112 -5.972 -14.190 1.00 50.81 99 GLY A N 1
ATOM 771 C CA . GLY A 1 99 ? 8.939 -7.008 -14.804 1.00 50.81 99 GLY A CA 1
ATOM 772 C C . GLY A 1 99 ? 9.378 -8.050 -13.764 1.00 50.81 99 GLY A C 1
ATOM 773 O O . GLY A 1 99 ? 9.360 -7.754 -12.570 1.00 50.81 99 GLY A O 1
ATOM 774 N N . PRO A 1 100 ? 9.825 -9.247 -14.189 1.00 48.81 100 PRO A N 1
ATOM 775 C CA . PRO A 1 100 ? 10.315 -10.287 -13.286 1.00 48.81 100 PRO A CA 1
ATOM 776 C C . PRO A 1 100 ? 11.665 -9.855 -12.698 1.00 48.81 100 PRO A C 1
ATOM 778 O O . PRO A 1 100 ? 12.729 -10.271 -13.164 1.00 48.81 100 PRO A O 1
ATOM 781 N N . GLN A 1 101 ? 11.654 -8.936 -11.738 1.00 53.34 101 GLN A N 1
ATOM 782 C CA . GLN A 1 101 ? 12.874 -8.410 -11.153 1.00 53.34 101 GLN A CA 1
ATOM 783 C C . GLN A 1 101 ? 13.332 -9.289 -9.996 1.00 53.34 101 GLN A C 1
ATOM 785 O O . GLN A 1 101 ? 12.574 -9.656 -9.105 1.00 53.34 101 GLN A O 1
ATOM 790 N N . LYS A 1 102 ? 14.624 -9.622 -10.047 1.00 44.69 102 LYS A N 1
ATOM 791 C CA . LYS A 1 102 ? 15.354 -10.395 -9.037 1.00 44.69 102 LYS A CA 1
ATOM 792 C C . LYS A 1 102 ? 15.452 -9.694 -7.678 1.00 44.69 102 LYS A C 1
ATOM 794 O O . LYS A 1 102 ? 15.752 -10.376 -6.709 1.00 44.69 102 LYS A O 1
ATOM 799 N N . ASP A 1 103 ? 15.176 -8.393 -7.632 1.00 61.53 103 ASP A N 1
ATOM 800 C CA . ASP A 1 103 ? 15.117 -7.572 -6.427 1.00 61.53 103 ASP A CA 1
ATOM 801 C C . ASP A 1 103 ? 13.754 -6.884 -6.409 1.00 61.53 103 ASP A C 1
ATOM 803 O O . ASP A 1 103 ? 13.570 -5.828 -7.007 1.00 61.53 103 ASP A O 1
ATOM 807 N N . ASN A 1 104 ? 12.763 -7.538 -5.801 1.00 69.62 104 ASN A N 1
ATOM 808 C CA . ASN A 1 104 ? 11.396 -7.041 -5.800 1.00 69.62 104 ASN A CA 1
ATOM 809 C C . ASN A 1 104 ? 11.302 -5.825 -4.852 1.00 69.62 104 ASN A C 1
ATOM 811 O O . ASN A 1 104 ? 11.400 -5.995 -3.633 1.00 69.62 104 ASN A O 1
ATOM 815 N N . PRO A 1 105 ? 11.093 -4.593 -5.353 1.00 76.00 105 PRO A N 1
ATOM 816 C CA . PRO A 1 105 ? 11.003 -3.417 -4.492 1.00 76.00 105 PRO A CA 1
ATOM 817 C C . PRO A 1 105 ? 9.855 -3.513 -3.468 1.00 76.00 105 PRO A C 1
ATOM 819 O O . PRO A 1 105 ? 9.919 -2.900 -2.399 1.00 76.00 105 PRO A O 1
ATOM 822 N N . PHE A 1 106 ? 8.836 -4.337 -3.738 1.00 78.62 106 PHE A N 1
ATOM 823 C CA . PHE A 1 106 ? 7.704 -4.567 -2.839 1.00 78.62 106 PHE A CA 1
ATOM 824 C C . PHE A 1 106 ? 8.074 -5.383 -1.610 1.00 78.62 106 PHE A C 1
ATOM 826 O O . PHE A 1 106 ? 7.495 -5.147 -0.553 1.00 78.62 106 PHE A O 1
ATOM 833 N N . GLU A 1 107 ? 9.077 -6.261 -1.695 1.00 82.81 107 GLU A N 1
ATOM 834 C CA . GLU A 1 107 ? 9.598 -6.971 -0.524 1.00 82.81 107 GLU A CA 1
ATOM 835 C C . GLU A 1 107 ? 10.106 -5.992 0.524 1.00 82.81 107 GLU A C 1
ATOM 837 O O . GLU A 1 107 ? 9.749 -6.099 1.698 1.00 82.81 107 GLU A O 1
ATOM 842 N N . LYS A 1 108 ? 10.878 -4.991 0.100 1.00 86.25 108 LYS A N 1
ATOM 843 C CA . LYS A 1 108 ? 11.465 -4.011 1.014 1.00 86.25 108 LYS A CA 1
ATOM 844 C C . LYS A 1 108 ? 10.389 -3.118 1.639 1.00 86.25 108 LYS A C 1
ATOM 846 O O . LYS A 1 108 ? 10.415 -2.885 2.846 1.00 86.25 108 LYS A O 1
ATOM 851 N N . ILE A 1 109 ? 9.400 -2.695 0.846 1.00 88.62 109 ILE A N 1
ATOM 852 C CA . ILE A 1 109 ? 8.249 -1.910 1.322 1.00 88.62 109 ILE A CA 1
ATOM 853 C C . ILE A 1 109 ? 7.420 -2.712 2.332 1.00 88.62 109 ILE A C 1
ATOM 855 O O . ILE A 1 109 ? 7.176 -2.247 3.446 1.00 88.62 109 I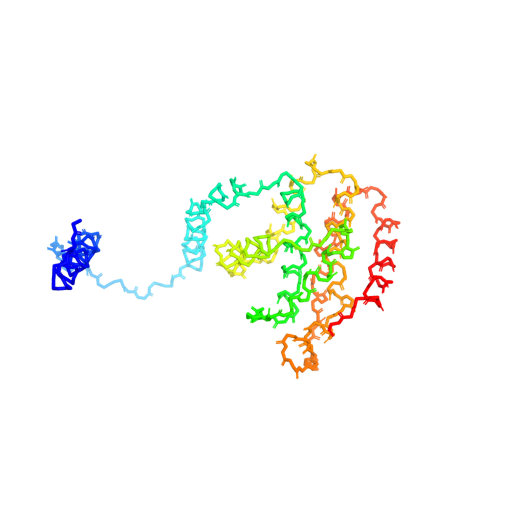LE A O 1
ATOM 859 N N . CYS A 1 110 ? 7.016 -3.932 1.983 1.00 88.38 110 CYS A N 1
ATOM 860 C CA . CYS A 1 110 ? 6.171 -4.753 2.846 1.00 88.38 110 CYS A CA 1
ATOM 861 C C . CYS A 1 110 ? 6.909 -5.185 4.115 1.00 88.38 110 CYS A C 1
ATOM 863 O O . CYS A 1 110 ? 6.312 -5.195 5.192 1.00 88.38 110 CYS A O 1
ATOM 865 N N . THR A 1 111 ? 8.214 -5.453 4.024 1.00 88.31 111 THR A N 1
ATOM 866 C CA . THR A 1 111 ? 9.058 -5.738 5.193 1.00 88.31 111 THR A CA 1
ATOM 867 C C . THR A 1 111 ? 9.132 -4.537 6.130 1.00 88.31 111 THR A C 1
ATOM 869 O O . THR A 1 111 ? 8.997 -4.699 7.341 1.00 88.31 111 THR A O 1
ATOM 872 N N . ALA A 1 112 ? 9.276 -3.320 5.597 1.00 90.38 112 ALA A N 1
ATOM 873 C CA . ALA A 1 112 ? 9.289 -2.109 6.413 1.00 90.38 112 ALA A CA 1
ATOM 874 C C . ALA A 1 112 ? 7.959 -1.889 7.162 1.00 90.38 112 ALA A C 1
ATOM 876 O O . ALA A 1 112 ? 7.965 -1.404 8.291 1.00 90.38 112 ALA A O 1
ATOM 877 N N . ILE A 1 113 ? 6.824 -2.261 6.559 1.00 92.06 113 ILE A N 1
ATOM 878 C CA . ILE A 1 113 ? 5.480 -2.100 7.144 1.00 92.06 113 ILE A CA 1
ATOM 879 C C . ILE A 1 113 ? 5.160 -3.185 8.181 1.00 92.06 113 ILE A C 1
ATOM 881 O O . ILE A 1 113 ? 4.590 -2.901 9.237 1.00 92.06 113 ILE A O 1
ATOM 885 N N . THR A 1 114 ? 5.476 -4.438 7.864 1.00 89.31 114 THR A N 1
ATOM 886 C CA . THR A 1 114 ? 5.070 -5.609 8.661 1.00 89.31 114 THR A CA 1
ATOM 887 C C . THR A 1 114 ? 6.118 -6.004 9.698 1.00 89.31 114 THR A C 1
ATOM 889 O O . THR A 1 114 ? 5.797 -6.682 10.671 1.00 89.31 114 THR A O 1
ATOM 892 N N . GLY A 1 115 ? 7.375 -5.587 9.511 1.00 86.62 115 GLY A N 1
ATOM 893 C CA . GLY A 1 115 ? 8.516 -6.041 10.305 1.00 86.62 115 GLY A CA 1
ATOM 894 C C . GLY A 1 115 ? 8.913 -7.497 10.036 1.00 86.62 115 GLY A C 1
ATOM 895 O O . GLY A 1 115 ? 9.763 -8.032 10.751 1.00 86.62 115 GLY A O 1
ATOM 896 N N . ARG A 1 116 ? 8.306 -8.143 9.032 1.00 80.62 116 ARG A N 1
ATOM 897 C CA . ARG A 1 116 ? 8.556 -9.532 8.636 1.00 80.62 11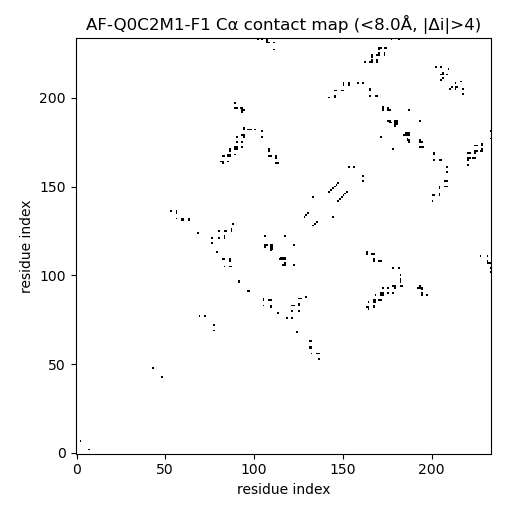6 ARG A CA 1
ATOM 898 C C . ARG A 1 116 ? 9.147 -9.563 7.225 1.00 80.62 116 ARG A C 1
ATOM 900 O O . ARG A 1 116 ? 8.701 -8.786 6.386 1.00 80.62 116 ARG A O 1
ATOM 907 N N . PRO A 1 117 ? 10.146 -10.421 6.949 1.00 73.94 117 PRO A N 1
ATOM 908 C CA . PRO A 1 117 ? 10.667 -10.569 5.596 1.00 73.94 117 PRO A CA 1
ATOM 909 C C . PRO A 1 117 ? 9.563 -11.039 4.647 1.00 73.94 117 PRO A C 1
ATOM 911 O O . PRO A 1 117 ? 8.643 -11.750 5.058 1.00 73.94 117 PRO A O 1
ATOM 914 N N . ALA A 1 118 ? 9.679 -10.648 3.380 1.00 64.38 118 ALA A N 1
ATOM 915 C CA . ALA A 1 118 ? 8.771 -11.096 2.341 1.00 64.38 118 ALA A CA 1
ATOM 916 C C . ALA A 1 118 ? 8.729 -12.611 2.232 1.00 64.38 118 ALA A C 1
ATOM 918 O O . ALA A 1 118 ? 9.774 -13.264 2.206 1.00 64.38 118 ALA A O 1
ATOM 919 N N . ASP A 1 119 ? 7.525 -13.152 2.064 1.00 67.75 119 ASP A N 1
ATOM 920 C CA . ASP A 1 119 ? 7.407 -14.504 1.558 1.00 67.75 119 ASP A CA 1
ATOM 921 C C . ASP A 1 119 ? 7.368 -14.489 0.021 1.00 67.75 119 ASP A C 1
ATOM 923 O O . ASP A 1 119 ? 6.482 -13.850 -0.557 1.00 67.75 119 ASP A O 1
ATOM 927 N N . PRO A 1 120 ? 8.270 -15.209 -0.668 1.00 66.25 120 PRO A N 1
ATOM 928 C CA . PRO A 1 120 ? 8.227 -15.336 -2.122 1.00 66.25 120 PRO A CA 1
ATOM 929 C C . PRO A 1 120 ? 6.881 -15.854 -2.662 1.00 66.25 120 PRO A C 1
ATOM 931 O O . PRO A 1 120 ? 6.485 -15.497 -3.770 1.00 66.25 120 PRO A O 1
ATOM 934 N N . GLN A 1 121 ? 6.155 -16.672 -1.892 1.00 66.62 121 GLN A N 1
ATOM 935 C CA . GLN A 1 121 ? 4.826 -17.169 -2.254 1.00 66.62 121 GLN A CA 1
ATOM 936 C C . GLN A 1 121 ? 3.755 -16.074 -2.171 1.00 66.62 121 GLN A C 1
ATOM 938 O O . GLN A 1 121 ? 2.850 -16.057 -3.002 1.00 66.62 121 GLN A O 1
ATOM 943 N N . LEU A 1 122 ? 3.869 -15.125 -1.232 1.00 67.62 122 LEU A N 1
ATOM 944 C CA . LEU A 1 122 ? 2.976 -13.958 -1.154 1.00 67.62 122 LEU A CA 1
ATOM 945 C C . LEU A 1 122 ? 3.173 -13.005 -2.330 1.00 67.62 122 LEU A C 1
ATOM 947 O O . LEU A 1 122 ? 2.193 -12.493 -2.875 1.00 67.62 122 LEU A O 1
ATOM 951 N N . ALA A 1 123 ? 4.425 -12.793 -2.740 1.00 66.06 123 ALA A N 1
ATOM 952 C CA . ALA A 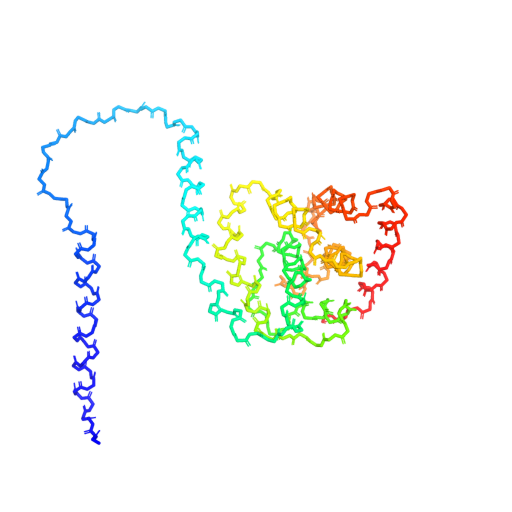1 123 ? 4.740 -12.009 -3.928 1.00 66.06 123 ALA A CA 1
ATOM 953 C C . ALA A 1 123 ? 4.121 -12.651 -5.182 1.00 66.06 123 ALA A C 1
ATOM 955 O O . ALA A 1 123 ? 3.383 -11.989 -5.911 1.00 66.06 123 ALA A O 1
ATOM 956 N N . GLY A 1 124 ? 4.318 -13.964 -5.360 1.00 66.75 124 GLY A N 1
ATOM 957 C CA . GLY A 1 124 ? 3.725 -14.715 -6.469 1.00 66.75 124 GLY A CA 1
ATOM 958 C C . GLY A 1 124 ? 2.192 -14.734 -6.451 1.00 66.75 124 GLY A C 1
ATOM 959 O O . GLY A 1 124 ? 1.572 -14.614 -7.505 1.00 66.75 124 GLY A O 1
ATOM 960 N N . LEU A 1 125 ? 1.563 -14.831 -5.273 1.00 66.81 125 LEU A N 1
ATOM 961 C CA . LEU A 1 125 ? 0.106 -14.729 -5.140 1.00 66.81 125 LEU A CA 1
ATOM 962 C C . LEU A 1 125 ? -0.398 -13.336 -5.529 1.00 66.81 125 LEU A C 1
ATOM 964 O O . LEU A 1 125 ? -1.414 -13.227 -6.210 1.00 66.81 125 LEU A O 1
ATOM 968 N N . SER A 1 126 ? 0.307 -12.282 -5.119 1.00 66.50 126 SER A N 1
ATOM 969 C CA . SER A 1 126 ? -0.075 -10.896 -5.413 1.00 66.50 126 SER A CA 1
ATOM 970 C C . SER A 1 126 ? 0.022 -10.590 -6.909 1.00 66.50 126 SER A C 1
ATOM 972 O O . SER A 1 126 ? -0.919 -10.037 -7.476 1.00 66.50 126 SER A O 1
ATOM 974 N N . GLU A 1 127 ? 1.110 -11.020 -7.557 1.00 65.88 127 GLU A N 1
ATOM 975 C CA . GLU A 1 127 ? 1.298 -10.951 -9.014 1.00 65.88 127 GLU A CA 1
ATOM 976 C C . GLU A 1 127 ? 0.203 -11.730 -9.754 1.00 65.88 127 GLU A C 1
ATOM 978 O O . GLU A 1 127 ? -0.477 -11.195 -10.628 1.00 65.88 127 GLU A O 1
ATOM 983 N N . TYR A 1 128 ? -0.044 -12.979 -9.350 1.00 64.38 128 TYR A N 1
ATOM 984 C CA . TYR A 1 128 ? -1.048 -13.831 -9.983 1.00 64.38 128 TYR A CA 1
ATOM 985 C C . TYR A 1 128 ? -2.478 -13.302 -9.810 1.00 64.38 128 TYR A C 1
ATOM 987 O O . TYR A 1 128 ? -3.278 -13.344 -10.751 1.00 64.38 128 TYR A O 1
ATOM 995 N N . TYR A 1 129 ? -2.818 -12.806 -8.614 1.00 62.22 129 TYR A N 1
ATOM 996 C CA . TYR A 1 129 ? -4.118 -12.198 -8.338 1.00 62.22 129 TYR A CA 1
ATOM 997 C C . TYR A 1 129 ? -4.311 -10.939 -9.173 1.00 62.22 129 TYR A C 1
ATOM 999 O O . TYR A 1 129 ? -5.395 -10.720 -9.717 1.00 62.22 129 TYR A O 1
ATOM 1007 N N . PHE A 1 130 ? -3.253 -10.144 -9.332 1.00 63.34 130 PHE A N 1
ATOM 1008 C CA . PHE A 1 130 ? -3.291 -9.013 -10.234 1.00 63.34 130 PHE A CA 1
ATOM 1009 C C . PHE A 1 130 ? -3.571 -9.460 -11.673 1.00 63.34 130 PHE A C 1
ATOM 1011 O O . PHE A 1 130 ? -4.606 -9.084 -12.208 1.00 63.34 130 PHE A O 1
ATOM 1018 N N . ASP A 1 131 ? -2.761 -10.334 -12.267 1.00 63.97 131 ASP A N 1
ATOM 1019 C CA . ASP A 1 131 ? -2.926 -10.770 -13.667 1.00 63.97 131 ASP A CA 1
ATOM 1020 C C . ASP A 1 131 ? -4.272 -11.473 -13.943 1.00 63.97 131 ASP A C 1
ATOM 1022 O O . ASP A 1 131 ? -4.833 -11.416 -15.043 1.00 63.97 131 ASP A O 1
ATOM 1026 N N . THR A 1 132 ? -4.809 -12.183 -12.948 1.00 60.72 132 THR A N 1
ATOM 1027 C CA . THR A 1 132 ? -6.000 -13.029 -13.122 1.00 60.72 132 THR A CA 1
ATOM 1028 C C . THR A 1 132 ? -7.300 -12.304 -12.791 1.00 60.72 132 THR A C 1
ATOM 1030 O O . THR A 1 132 ? -8.315 -12.540 -13.455 1.00 60.72 132 THR A O 1
ATOM 1033 N N . VAL A 1 133 ? -7.279 -11.436 -11.777 1.00 58.81 133 VAL A N 1
ATOM 1034 C CA . VAL A 1 133 ? -8.463 -10.747 -11.252 1.00 58.81 133 VAL A CA 1
ATOM 1035 C C . VAL A 1 133 ? -8.401 -9.262 -11.580 1.00 58.81 133 VAL A C 1
ATOM 1037 O O . VAL A 1 133 ? -9.316 -8.766 -12.235 1.00 58.81 133 VAL A O 1
ATOM 1040 N N . TYR A 1 134 ? -7.321 -8.561 -11.218 1.00 56.91 134 TYR A N 1
ATOM 1041 C CA . TYR A 1 134 ? -7.263 -7.106 -11.386 1.00 56.91 134 TYR A CA 1
ATOM 1042 C C . TYR A 1 134 ? -6.934 -6.618 -12.787 1.00 56.91 134 TYR A C 1
ATOM 1044 O O . TYR A 1 134 ? -7.696 -5.807 -13.272 1.00 56.91 134 TYR A O 1
ATOM 1052 N N . GLU A 1 135 ? -5.889 -7.065 -13.480 1.00 61.28 135 GLU A N 1
ATOM 1053 C CA . GLU A 1 135 ? -5.556 -6.609 -14.838 1.00 61.28 135 GLU A CA 1
ATOM 1054 C C . GLU A 1 135 ? -6.767 -6.722 -15.795 1.00 61.28 135 GLU A C 1
ATOM 1056 O O . GLU A 1 135 ? -7.086 -5.744 -16.480 1.00 61.28 135 GLU A O 1
ATOM 1061 N N . PRO A 1 136 ? -7.553 -7.821 -15.785 1.00 52.81 136 PRO A N 1
ATOM 1062 C CA . PRO A 1 136 ? -8.799 -7.885 -16.545 1.00 52.81 136 PRO A CA 1
ATOM 1063 C C . PRO A 1 136 ? -9.860 -6.897 -16.038 1.00 52.81 136 PRO A C 1
ATOM 1065 O O . PRO A 1 136 ? -10.614 -6.349 -16.842 1.00 52.81 136 PRO A O 1
ATOM 1068 N N . MET A 1 137 ? -9.933 -6.666 -14.722 1.00 45.78 137 MET A N 1
ATOM 1069 C CA . MET A 1 137 ? -10.831 -5.696 -14.082 1.00 45.78 137 MET A CA 1
ATOM 1070 C C . MET A 1 137 ? -10.405 -4.240 -14.271 1.00 45.78 137 MET A C 1
ATOM 1072 O O . MET A 1 137 ? -11.285 -3.398 -14.270 1.00 45.78 137 MET A O 1
ATOM 1076 N N . MET A 1 138 ? -9.129 -3.930 -14.494 1.00 47.84 138 MET A N 1
ATOM 1077 C CA . MET A 1 138 ? -8.588 -2.580 -14.707 1.00 47.84 138 MET A CA 1
ATOM 1078 C C . MET A 1 138 ? -8.951 -2.025 -16.095 1.00 47.84 138 MET A C 1
ATOM 1080 O O . MET A 1 138 ? -8.781 -0.840 -16.369 1.00 47.84 138 MET A O 1
ATOM 1084 N N . ALA A 1 139 ? -9.540 -2.852 -16.972 1.00 41.06 139 ALA A N 1
ATOM 1085 C CA . ALA A 1 139 ? -10.320 -2.381 -18.122 1.00 41.06 139 ALA A CA 1
ATOM 1086 C C . ALA A 1 139 ? -11.666 -1.722 -17.714 1.00 41.06 139 ALA A C 1
ATOM 1088 O O . ALA A 1 139 ? -12.382 -1.178 -18.558 1.00 41.06 139 ALA A O 1
ATOM 1089 N N . VAL A 1 140 ? -12.013 -1.782 -16.424 1.00 38.88 140 VAL A N 1
ATOM 1090 C CA . VAL A 1 140 ? -13.130 -1.142 -15.711 1.00 38.88 140 VAL A CA 1
ATOM 1091 C C . VAL A 1 140 ? -12.501 -0.204 -14.654 1.00 38.88 140 VAL A C 1
ATOM 1093 O O . VAL A 1 140 ? -11.389 -0.481 -14.214 1.00 38.88 140 VAL A O 1
ATOM 1096 N N . PRO A 1 141 ? -13.124 0.930 -14.274 1.00 47.94 141 PRO A N 1
ATOM 1097 C CA . PRO A 1 141 ? -12.462 1.942 -13.445 1.00 47.94 141 PRO A CA 1
ATOM 1098 C C . PRO A 1 141 ? -11.866 1.384 -12.142 1.00 47.94 141 PRO A C 1
ATOM 1100 O O . PRO A 1 141 ? -12.506 0.576 -11.469 1.00 47.94 141 PRO A O 1
ATOM 1103 N N . ASP A 1 142 ? -10.672 1.888 -11.804 1.00 58.62 142 ASP A N 1
ATOM 1104 C CA . ASP A 1 142 ? -9.779 1.606 -10.655 1.00 58.62 142 ASP A CA 1
ATOM 1105 C C . ASP A 1 142 ? -10.492 1.498 -9.283 1.00 58.62 142 ASP A C 1
ATOM 1107 O O . ASP A 1 142 ? -9.981 0.925 -8.326 1.00 58.62 142 ASP A O 1
ATOM 1111 N N . ASP A 1 143 ? -11.729 1.993 -9.185 1.00 65.81 143 ASP A N 1
ATOM 1112 C CA . ASP A 1 143 ? -12.570 2.031 -7.987 1.00 65.81 143 ASP A CA 1
ATOM 1113 C C . ASP A 1 143 ? -12.818 0.666 -7.323 1.00 65.81 143 ASP A C 1
ATOM 1115 O O . ASP A 1 143 ? -12.982 0.610 -6.106 1.00 65.81 143 ASP A O 1
ATOM 1119 N N . ARG A 1 144 ? -12.840 -0.446 -8.073 1.00 68.69 144 ARG A N 1
ATOM 1120 C CA . ARG A 1 144 ? -13.277 -1.743 -7.516 1.00 68.69 144 ARG A CA 1
ATOM 1121 C C . ARG A 1 144 ? -12.349 -2.276 -6.428 1.00 68.69 144 ARG A C 1
ATOM 1123 O O . ARG A 1 144 ? -12.849 -2.812 -5.446 1.00 68.69 144 ARG A O 1
ATOM 1130 N N . TYR A 1 145 ? -11.030 -2.112 -6.552 1.00 77.00 145 TYR A N 1
ATOM 1131 C CA . TYR A 1 145 ? -10.122 -2.565 -5.492 1.00 77.00 145 TYR A CA 1
ATOM 1132 C C . TYR A 1 145 ? -10.341 -1.784 -4.193 1.00 77.00 145 TYR A C 1
ATOM 1134 O O . TYR A 1 145 ? -10.531 -2.350 -3.115 1.00 77.00 145 TYR A O 1
ATOM 1142 N N . TRP A 1 146 ? -10.353 -0.459 -4.302 1.00 82.88 146 TRP A N 1
ATOM 1143 C CA . TRP A 1 146 ? -10.497 0.424 -3.153 1.00 82.88 146 TRP A CA 1
ATOM 1144 C C . TRP A 1 146 ? -11.871 0.252 -2.492 1.00 82.88 146 TRP A C 1
ATOM 1146 O O . TRP A 1 146 ? -11.955 0.127 -1.271 1.00 82.88 146 TRP A O 1
ATOM 1156 N N . ASP A 1 147 ? -12.940 0.161 -3.282 1.00 80.00 147 ASP A N 1
ATOM 1157 C CA . ASP A 1 147 ? -14.310 0.161 -2.773 1.00 80.00 147 ASP A CA 1
ATOM 1158 C C . ASP A 1 147 ? -14.821 -1.254 -2.409 1.00 80.00 147 ASP A C 1
ATOM 1160 O O . ASP A 1 147 ? -15.393 -1.446 -1.332 1.00 80.00 147 ASP A O 1
ATOM 1164 N N . GLU A 1 148 ? -14.621 -2.262 -3.268 1.00 76.06 148 GLU A N 1
ATOM 1165 C CA . GLU A 1 148 ? -15.184 -3.614 -3.078 1.00 76.06 148 GLU A CA 1
ATOM 1166 C C . GLU A 1 148 ? -14.311 -4.521 -2.206 1.00 76.06 148 GLU A C 1
ATOM 1168 O O . GLU A 1 148 ? -14.824 -5.479 -1.630 1.00 76.06 148 GLU A O 1
ATOM 1173 N N . GLU A 1 149 ? -13.018 -4.227 -2.075 1.00 77.19 149 GLU A N 1
ATOM 1174 C CA . GLU A 1 149 ? -12.098 -5.060 -1.297 1.00 77.19 149 GLU A CA 1
ATOM 1175 C C . GLU A 1 149 ? -11.645 -4.336 -0.036 1.00 77.19 149 GLU A C 1
ATOM 1177 O O . GLU A 1 149 ? -11.850 -4.849 1.061 1.00 77.19 149 GLU A O 1
ATOM 1182 N N . LEU A 1 150 ? -11.113 -3.114 -0.138 1.00 85.38 150 LEU A N 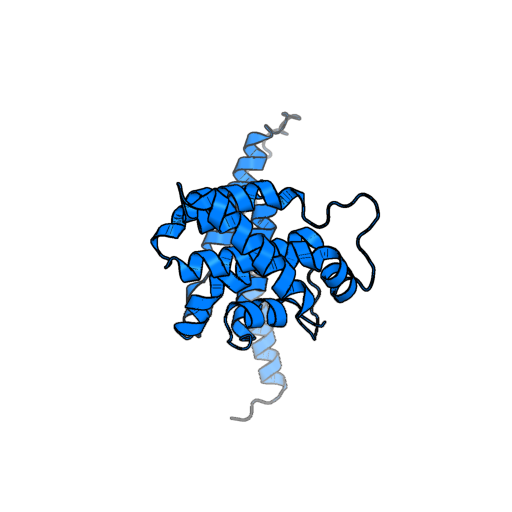1
ATOM 1183 C CA . LEU A 1 150 ? -10.653 -2.406 1.059 1.00 85.38 150 LEU A CA 1
ATOM 1184 C C . LEU A 1 150 ? -11.826 -1.866 1.893 1.00 85.38 150 LEU A C 1
ATOM 1186 O O . LEU A 1 150 ? -11.960 -2.211 3.068 1.00 85.38 150 LEU A O 1
ATOM 1190 N N . ILE A 1 151 ? -12.722 -1.059 1.319 1.00 86.69 151 ILE A N 1
ATOM 1191 C CA . ILE A 1 151 ? -13.822 -0.442 2.085 1.00 86.69 151 ILE A CA 1
ATOM 1192 C C . ILE A 1 151 ? -14.849 -1.480 2.557 1.00 86.69 151 ILE A C 1
ATOM 1194 O O . ILE A 1 151 ? -15.291 -1.433 3.713 1.00 86.69 151 ILE A O 1
ATOM 1198 N N . ALA A 1 152 ? -15.241 -2.417 1.691 1.00 82.62 152 ALA A N 1
ATOM 1199 C CA . ALA A 1 152 ? -16.253 -3.412 2.035 1.00 82.62 152 ALA A CA 1
ATOM 1200 C C . ALA A 1 152 ? -15.772 -4.419 3.094 1.00 82.62 152 ALA A C 1
ATOM 1202 O O . ALA A 1 152 ? -16.568 -4.818 3.947 1.00 82.62 152 ALA A O 1
ATOM 1203 N N . LEU A 1 153 ? -14.486 -4.794 3.091 1.00 80.25 153 LEU A N 1
ATOM 1204 C CA . LEU A 1 153 ? -13.932 -5.773 4.035 1.00 80.25 153 LEU A CA 1
ATOM 1205 C C . LEU A 1 153 ? -13.264 -5.136 5.261 1.00 80.25 153 LEU A C 1
ATOM 1207 O O . LEU A 1 153 ? -12.812 -5.865 6.142 1.00 80.25 153 LEU A O 1
ATOM 1211 N N . LYS A 1 154 ? -13.262 -3.799 5.388 1.00 86.12 154 LYS A N 1
ATOM 1212 C CA . LYS A 1 154 ? -12.596 -3.061 6.483 1.00 86.12 154 LYS A CA 1
ATOM 1213 C C . LYS A 1 154 ? -12.852 -3.633 7.880 1.00 86.12 154 LYS A C 1
ATOM 1215 O O . LYS A 1 154 ? -11.965 -3.622 8.734 1.00 86.12 154 LYS A O 1
ATOM 1220 N N . ASP A 1 155 ? -14.065 -4.127 8.125 1.00 87.38 155 ASP A N 1
ATOM 1221 C CA . ASP A 1 155 ? -14.530 -4.612 9.428 1.00 87.38 155 ASP A CA 1
ATOM 1222 C C . ASP A 1 155 ? -13.922 -5.970 9.819 1.00 87.38 155 ASP A C 1
ATOM 1224 O O . ASP A 1 155 ? -14.046 -6.392 10.966 1.00 87.38 155 ASP A O 1
ATOM 1228 N N . GLN A 1 156 ? -13.206 -6.620 8.898 1.00 84.56 156 GLN A N 1
ATOM 1229 C CA . GLN A 1 156 ? -12.438 -7.843 9.141 1.00 84.56 156 GLN A CA 1
ATOM 1230 C C . GLN A 1 156 ? -11.041 -7.560 9.711 1.00 84.56 156 GLN A C 1
ATOM 1232 O O . GLN A 1 156 ? -10.393 -8.467 10.231 1.00 84.56 156 GLN A O 1
ATOM 1237 N N . TRP A 1 157 ? -10.576 -6.309 9.642 1.00 86.00 157 TRP A N 1
ATOM 1238 C CA . TRP A 1 157 ? -9.221 -5.928 10.032 1.00 86.00 157 TRP A CA 1
ATOM 1239 C C . TRP A 1 157 ? -9.185 -5.090 11.303 1.00 86.00 157 TRP A C 1
ATOM 1241 O O . TRP A 1 157 ? -10.039 -4.232 11.546 1.00 86.00 157 TRP A O 1
ATOM 1251 N N . THR A 1 158 ? -8.129 -5.301 12.087 1.00 91.62 158 THR A N 1
ATOM 1252 C CA . THR A 1 158 ? -7.787 -4.454 13.231 1.00 91.62 158 THR A CA 1
ATOM 1253 C C . THR A 1 158 ? -7.384 -3.052 12.765 1.00 91.62 158 THR A C 1
ATOM 1255 O O . THR A 1 158 ? -6.981 -2.852 11.618 1.00 91.62 158 THR A O 1
ATOM 1258 N N . THR A 1 159 ? -7.430 -2.066 13.666 1.00 93.81 159 THR A N 1
ATOM 1259 C CA . THR A 1 159 ? -6.956 -0.701 13.371 1.00 93.81 159 THR A CA 1
ATOM 1260 C C . THR A 1 159 ? -5.506 -0.693 12.893 1.00 93.81 159 THR A C 1
ATOM 1262 O O . THR A 1 159 ? -5.202 -0.060 11.890 1.00 93.81 159 THR A O 1
ATOM 1265 N N . GLN A 1 160 ? -4.631 -1.458 13.551 1.00 94.25 160 GLN A N 1
ATOM 1266 C CA . GLN A 1 160 ? -3.231 -1.587 13.145 1.00 94.25 160 GLN A CA 1
ATOM 1267 C C . GLN A 1 160 ? -3.109 -2.125 11.715 1.00 94.25 160 GLN A C 1
ATOM 1269 O O . GLN A 1 160 ? -2.304 -1.633 10.929 1.00 94.25 160 GLN A O 1
ATOM 1274 N N . LYS A 1 161 ? -3.934 -3.109 11.343 1.00 91.56 161 LYS A N 1
ATOM 1275 C CA . LYS A 1 161 ? -3.892 -3.666 9.995 1.00 91.56 161 LYS A CA 1
ATOM 1276 C C . LYS A 1 161 ? -4.384 -2.676 8.937 1.00 91.56 161 LYS A C 1
ATOM 1278 O O . LYS A 1 161 ? -3.791 -2.575 7.868 1.00 91.56 161 LYS A O 1
ATOM 1283 N N . ARG A 1 162 ? -5.419 -1.895 9.252 1.00 94.88 162 ARG A N 1
ATOM 1284 C CA . ARG A 1 162 ? -5.902 -0.790 8.407 1.00 94.88 162 ARG A CA 1
ATOM 1285 C C . ARG A 1 162 ? -4.816 0.264 8.168 1.00 94.88 162 ARG A C 1
ATOM 1287 O O . ARG A 1 162 ? -4.648 0.720 7.041 1.00 94.88 162 ARG A O 1
ATOM 1294 N N . GLU A 1 163 ? -4.045 0.603 9.201 1.00 96.88 163 GLU A N 1
ATOM 1295 C CA . GLU A 1 163 ? -2.885 1.498 9.087 1.00 96.88 163 GLU A CA 1
ATOM 1296 C C . GLU A 1 163 ? -1.800 0.903 8.184 1.00 96.88 163 GLU A C 1
ATOM 1298 O O . GLU A 1 163 ? -1.324 1.584 7.281 1.00 96.88 163 GLU A O 1
ATOM 1303 N N . GLN A 1 164 ? -1.457 -0.378 8.356 1.00 95.94 164 GLN A N 1
ATOM 1304 C CA . GLN A 1 164 ? -0.491 -1.065 7.492 1.00 95.94 164 GLN A CA 1
ATOM 1305 C C . GLN A 1 164 ? -0.927 -1.087 6.020 1.00 95.94 164 GLN A C 1
ATOM 1307 O O . GLN A 1 164 ? -0.103 -0.846 5.141 1.00 95.94 164 GLN A O 1
ATOM 1312 N N . ILE A 1 165 ? -2.210 -1.341 5.742 1.00 94.50 165 ILE A N 1
ATOM 1313 C CA . ILE A 1 165 ? -2.773 -1.302 4.383 1.00 94.50 165 ILE A CA 1
ATOM 1314 C C . ILE A 1 165 ? -2.630 0.104 3.783 1.00 94.50 165 ILE A C 1
ATOM 1316 O O . ILE A 1 165 ? -2.180 0.247 2.650 1.00 94.50 165 ILE A O 1
ATOM 1320 N N . LEU A 1 166 ? -2.948 1.158 4.539 1.00 96.94 166 LEU A N 1
ATOM 1321 C CA . LEU A 1 166 ? -2.796 2.532 4.052 1.00 96.94 166 LEU A CA 1
ATOM 1322 C C . LEU A 1 166 ? -1.331 2.934 3.858 1.00 96.94 166 LEU A C 1
ATOM 1324 O O . LEU A 1 166 ? -1.012 3.593 2.872 1.00 96.94 166 LEU A O 1
ATOM 1328 N N . LEU A 1 167 ? -0.419 2.501 4.734 1.00 97.69 167 LEU A N 1
ATOM 1329 C CA . LEU A 1 167 ? 1.022 2.689 4.530 1.00 97.69 167 LEU A CA 1
ATOM 1330 C C . LEU A 1 167 ? 1.498 1.988 3.254 1.00 97.69 167 LEU A C 1
ATOM 1332 O O . LEU A 1 167 ? 2.308 2.550 2.521 1.00 97.69 167 LEU A O 1
ATOM 1336 N N . ALA A 1 168 ? 0.954 0.810 2.948 1.00 93.94 168 ALA A N 1
ATOM 1337 C CA . ALA A 1 168 ? 1.257 0.087 1.718 1.00 93.94 168 ALA A CA 1
ATOM 1338 C C . ALA A 1 168 ? 0.803 0.829 0.455 1.00 93.94 168 ALA A C 1
ATOM 1340 O O . ALA A 1 168 ? 1.419 0.655 -0.589 1.00 93.94 168 ALA A O 1
ATOM 1341 N N . ALA A 1 169 ? -0.223 1.679 0.542 1.00 93.69 169 ALA A N 1
ATOM 1342 C CA . ALA A 1 169 ? -0.631 2.559 -0.553 1.00 93.69 169 ALA A CA 1
ATOM 1343 C C . ALA A 1 169 ? 0.181 3.867 -0.599 1.00 93.69 169 ALA A C 1
ATOM 1345 O O . ALA A 1 169 ? 0.502 4.382 -1.664 1.00 93.69 169 ALA A O 1
ATOM 1346 N N . LEU A 1 170 ? 0.533 4.431 0.557 1.00 96.50 170 LEU A N 1
ATOM 1347 C CA . LEU A 1 170 ? 1.189 5.738 0.633 1.00 96.50 170 LEU A CA 1
ATOM 1348 C C . LEU A 1 170 ? 2.698 5.675 0.362 1.00 96.50 170 LEU A C 1
ATOM 1350 O O . LEU A 1 170 ? 3.238 6.569 -0.287 1.00 96.50 170 LEU A O 1
ATOM 1354 N N . ILE A 1 171 ? 3.392 4.638 0.840 1.00 95.56 171 ILE A N 1
ATOM 1355 C CA . ILE A 1 171 ? 4.848 4.513 0.677 1.00 95.56 171 ILE A CA 1
ATOM 1356 C C . ILE A 1 171 ? 5.246 4.453 -0.807 1.00 95.56 171 ILE A C 1
ATOM 1358 O O . ILE A 1 171 ? 6.105 5.246 -1.193 1.00 95.56 171 ILE A O 1
ATOM 1362 N N . PRO A 1 172 ? 4.619 3.625 -1.672 1.00 91.88 172 PRO A N 1
ATOM 1363 C CA . PRO A 1 172 ? 4.958 3.612 -3.093 1.00 91.88 172 PRO A CA 1
ATOM 1364 C C . PRO A 1 172 ? 4.784 4.972 -3.775 1.00 91.88 172 PRO A C 1
ATOM 1366 O O . PRO A 1 172 ? 5.608 5.338 -4.605 1.00 91.88 172 PRO A O 1
ATOM 1369 N N . LEU A 1 173 ? 3.767 5.758 -3.397 1.00 93.12 173 LEU A N 1
ATOM 1370 C CA . LEU A 1 173 ? 3.568 7.108 -3.939 1.00 93.12 173 LEU A CA 1
ATOM 1371 C C . LEU A 1 173 ? 4.698 8.068 -3.553 1.00 93.12 173 LEU A C 1
ATOM 1373 O O . LEU A 1 173 ? 5.118 8.889 -4.365 1.00 93.12 173 LEU A O 1
ATOM 1377 N N . HIS A 1 174 ? 5.220 7.957 -2.329 1.00 94.19 174 HIS A N 1
ATOM 1378 C CA . HIS A 1 174 ? 6.393 8.723 -1.905 1.00 94.19 174 HIS A CA 1
ATOM 1379 C C . HIS A 1 174 ? 7.687 8.265 -2.583 1.00 94.19 174 HIS A C 1
ATOM 1381 O O . HIS A 1 174 ? 8.608 9.065 -2.707 1.00 94.19 174 HIS A O 1
ATOM 1387 N N . MET A 1 175 ? 7.738 7.011 -3.033 1.00 91.88 175 MET A N 1
ATOM 1388 C CA . MET A 1 175 ? 8.879 6.401 -3.718 1.00 91.88 175 MET A CA 1
ATOM 1389 C C . MET A 1 175 ? 8.684 6.321 -5.236 1.00 91.88 175 MET A C 1
ATOM 1391 O O . MET A 1 175 ? 9.331 5.510 -5.894 1.00 91.88 175 MET A O 1
ATOM 1395 N N . ALA A 1 176 ? 7.748 7.082 -5.812 1.00 90.75 176 ALA A N 1
ATOM 1396 C CA . ALA A 1 176 ? 7.290 6.838 -7.177 1.00 90.75 176 ALA A CA 1
ATOM 1397 C C . ALA A 1 176 ? 8.439 6.876 -8.201 1.00 90.75 176 ALA A C 1
ATOM 1399 O O . ALA A 1 176 ? 8.522 6.018 -9.082 1.00 90.75 176 ALA A O 1
ATOM 1400 N N . ASN A 1 177 ? 9.352 7.842 -8.073 1.00 90.56 177 ASN A N 1
ATOM 1401 C CA . ASN A 1 177 ? 10.475 7.979 -8.995 1.00 90.56 177 ASN A CA 1
ATOM 1402 C C . ASN A 1 177 ? 11.548 6.909 -8.756 1.00 90.56 177 ASN A C 1
ATOM 1404 O O . ASN A 1 177 ? 12.099 6.371 -9.710 1.00 90.56 177 ASN A O 1
ATOM 1408 N N . GLU A 1 178 ? 11.818 6.573 -7.500 1.00 90.38 178 GLU A N 1
ATOM 1409 C CA . GLU A 1 178 ? 12.729 5.509 -7.090 1.00 90.38 178 GLU A CA 1
ATOM 1410 C C . GLU A 1 178 ? 12.248 4.149 -7.604 1.00 90.38 178 GLU A C 1
ATOM 1412 O O . GLU A 1 178 ? 13.034 3.401 -8.177 1.00 90.38 178 GLU A O 1
ATOM 1417 N N . LEU A 1 179 ? 10.949 3.862 -7.476 1.00 87.31 179 LEU A N 1
ATOM 1418 C CA . LEU A 1 179 ? 10.307 2.664 -8.016 1.00 87.31 179 LEU A CA 1
ATOM 1419 C C . LEU A 1 179 ? 10.399 2.616 -9.537 1.00 87.31 179 LEU A C 1
ATOM 1421 O O . LEU A 1 179 ? 10.755 1.584 -10.102 1.00 87.31 179 LEU A O 1
ATOM 1425 N N . HIS A 1 180 ? 10.110 3.730 -10.210 1.00 87.69 180 HIS A N 1
ATOM 1426 C CA . HIS A 1 180 ? 10.212 3.790 -11.662 1.00 87.69 180 HIS A CA 1
ATOM 1427 C C . HIS A 1 180 ? 11.662 3.580 -12.127 1.00 87.69 180 HIS A C 1
ATOM 1429 O O . HIS A 1 180 ? 11.886 2.839 -13.080 1.00 87.69 180 HIS A O 1
ATOM 1435 N N . ILE A 1 181 ? 12.656 4.134 -11.424 1.00 87.81 181 ILE A N 1
ATOM 1436 C CA . ILE A 1 181 ? 14.077 3.887 -11.711 1.00 87.81 181 ILE A CA 1
ATOM 1437 C C . ILE A 1 181 ? 14.433 2.422 -11.470 1.00 87.81 181 ILE A C 1
ATOM 1439 O O . ILE A 1 181 ? 15.035 1.814 -12.347 1.00 87.81 181 ILE A O 1
ATOM 1443 N N . ALA A 1 182 ? 14.042 1.848 -10.332 1.00 85.06 182 ALA A N 1
ATOM 1444 C CA . ALA A 1 182 ? 14.339 0.458 -10.003 1.00 85.06 182 ALA A CA 1
ATOM 1445 C C . ALA A 1 182 ? 13.746 -0.514 -11.036 1.00 85.06 182 ALA A C 1
ATOM 1447 O O . ALA A 1 182 ? 14.400 -1.476 -11.427 1.00 85.06 182 ALA A O 1
ATOM 1448 N N . ILE A 1 183 ? 12.530 -0.240 -11.520 1.00 81.00 183 ILE A N 1
ATOM 1449 C CA . ILE A 1 183 ? 11.773 -1.162 -12.377 1.00 81.00 183 ILE A CA 1
ATOM 1450 C C . ILE A 1 183 ? 12.011 -0.926 -13.877 1.00 81.00 183 ILE A C 1
ATOM 1452 O O . ILE A 1 183 ? 12.018 -1.869 -14.673 1.00 81.00 183 ILE A O 1
ATOM 1456 N N . ARG A 1 184 ? 12.174 0.333 -14.291 1.00 82.94 184 ARG A N 1
ATOM 1457 C CA . ARG A 1 184 ? 12.235 0.754 -15.704 1.00 82.94 184 ARG A CA 1
ATOM 1458 C C . ARG A 1 184 ? 13.613 1.271 -16.117 1.00 82.94 184 ARG A C 1
ATOM 1460 O O . ARG A 1 184 ? 13.762 1.672 -17.269 1.00 82.94 184 ARG A O 1
ATOM 1467 N N . ASP A 1 185 ? 14.585 1.292 -15.202 1.00 86.12 185 ASP A N 1
ATOM 1468 C CA . ASP A 1 185 ? 15.925 1.865 -15.390 1.00 86.12 185 ASP A CA 1
ATOM 1469 C C . ASP A 1 185 ? 15.897 3.334 -15.870 1.00 86.12 185 ASP A C 1
ATOM 1471 O O . ASP A 1 185 ? 16.793 3.806 -16.574 1.00 86.12 185 ASP A O 1
ATOM 1475 N N . ALA A 1 186 ? 14.841 4.075 -15.515 1.00 88.12 186 ALA A N 1
ATOM 1476 C CA . ALA A 1 186 ? 14.619 5.458 -15.932 1.00 88.12 186 ALA A CA 1
ATOM 1477 C C . ALA A 1 186 ? 13.758 6.220 -14.911 1.00 88.12 186 ALA A C 1
ATOM 1479 O O . ALA A 1 186 ? 12.943 5.598 -14.236 1.00 88.12 186 ALA A O 1
ATOM 1480 N N . PRO A 1 187 ? 13.880 7.554 -14.795 1.00 90.19 187 PRO A N 1
ATOM 1481 C CA . PRO A 1 187 ? 12.947 8.354 -14.003 1.00 90.19 187 PRO A CA 1
ATOM 1482 C C . PRO A 1 187 ? 11.545 8.366 -14.624 1.00 90.19 187 PRO A C 1
ATOM 1484 O O . PRO A 1 187 ? 11.377 8.038 -15.803 1.00 90.19 187 PRO A O 1
ATOM 1487 N N . ILE A 1 188 ? 10.553 8.792 -13.838 1.00 87.38 188 ILE A N 1
ATOM 1488 C CA . ILE A 1 188 ? 9.188 9.002 -14.337 1.00 87.38 188 ILE A CA 1
ATOM 1489 C C . ILE A 1 188 ? 9.216 10.042 -15.474 1.00 87.38 188 ILE A C 1
ATOM 1491 O O . ILE A 1 188 ? 9.834 11.102 -15.309 1.00 87.38 188 ILE A O 1
ATOM 1495 N N . PRO A 1 189 ? 8.559 9.780 -16.620 1.00 87.69 189 PRO A N 1
ATOM 1496 C CA . PRO A 1 189 ? 8.462 10.741 -17.711 1.00 87.69 189 PRO A CA 1
ATOM 1497 C C . PRO A 1 189 ? 7.828 12.072 -17.289 1.00 87.69 189 PRO A C 1
ATOM 1499 O O . PRO A 1 189 ? 6.878 12.128 -16.508 1.00 87.69 189 PRO A O 1
ATOM 1502 N N . GLU A 1 190 ? 8.329 13.170 -17.854 1.00 83.38 190 GLU A N 1
ATOM 1503 C CA . GLU A 1 190 ? 7.767 14.498 -17.611 1.00 83.38 190 GLU A CA 1
ATOM 1504 C C . GLU A 1 190 ? 6.294 14.552 -18.059 1.00 83.38 190 GLU A C 1
ATOM 1506 O O . GLU A 1 190 ? 5.966 14.234 -19.202 1.00 83.38 190 GLU A O 1
ATOM 1511 N N . GLY A 1 191 ? 5.402 14.958 -17.153 1.00 76.75 191 GLY A N 1
ATOM 1512 C CA . GLY A 1 191 ? 3.956 15.016 -17.395 1.00 76.75 191 GLY A CA 1
ATOM 1513 C C . GLY A 1 191 ? 3.170 13.800 -16.896 1.00 76.75 191 GLY A C 1
ATOM 1514 O O . GLY A 1 191 ? 1.940 13.855 -16.877 1.00 76.75 191 GLY A O 1
ATOM 1515 N N . GLU A 1 192 ? 3.839 12.741 -16.437 1.00 81.62 192 GLU A N 1
ATOM 1516 C CA . GLU A 1 192 ? 3.184 11.657 -15.708 1.00 81.62 192 GLU A CA 1
ATOM 1517 C C . GLU A 1 192 ? 3.001 12.001 -14.225 1.00 81.62 192 GLU A C 1
ATOM 1519 O O . GLU A 1 192 ? 3.772 12.749 -13.623 1.00 81.62 192 GLU A O 1
ATOM 1524 N N . THR A 1 193 ? 1.933 11.471 -13.626 1.00 77.00 193 THR A N 1
ATOM 1525 C CA . THR A 1 193 ? 1.513 11.851 -12.266 1.00 77.00 193 THR A CA 1
ATOM 1526 C C . THR A 1 193 ? 2.194 11.050 -11.159 1.00 77.00 193 THR A C 1
ATOM 1528 O O . THR A 1 193 ? 1.972 11.354 -9.990 1.00 77.00 193 THR A O 1
ATOM 1531 N N . GLY A 1 194 ? 2.970 10.012 -11.495 1.00 80.12 194 GLY A N 1
ATOM 1532 C CA . GLY A 1 194 ? 3.596 9.127 -10.506 1.00 80.12 194 GLY A CA 1
ATOM 1533 C C . GLY A 1 194 ? 2.590 8.497 -9.538 1.00 80.12 194 GLY A C 1
ATOM 1534 O O . GLY A 1 194 ? 2.870 8.377 -8.352 1.00 80.12 194 GLY A O 1
ATOM 1535 N N . GLY A 1 195 ? 1.384 8.176 -10.020 1.00 84.50 195 GLY A N 1
ATOM 1536 C CA . GLY A 1 195 ? 0.313 7.622 -9.189 1.00 84.50 195 GLY A CA 1
ATOM 1537 C C . GLY A 1 195 ? -0.529 8.651 -8.423 1.00 84.50 195 GLY A C 1
ATOM 1538 O O . GLY A 1 195 ? -1.406 8.250 -7.669 1.00 84.50 195 GLY A O 1
ATOM 1539 N N . ALA A 1 196 ? -0.353 9.968 -8.613 1.00 85.94 196 ALA A N 1
ATOM 1540 C CA . ALA A 1 196 ? -1.123 10.972 -7.853 1.00 85.94 196 ALA A CA 1
ATOM 1541 C C . ALA A 1 196 ? -2.653 10.871 -8.032 1.00 85.94 196 ALA A C 1
ATOM 1543 O O . ALA A 1 196 ? -3.408 11.310 -7.164 1.00 85.94 196 ALA A O 1
ATOM 1544 N N . HIS A 1 197 ? -3.116 10.264 -9.129 1.00 84.75 197 HIS A N 1
ATOM 1545 C CA . HIS A 1 197 ? -4.529 9.955 -9.355 1.00 84.75 197 HIS A CA 1
ATOM 1546 C C . HIS A 1 197 ? -5.114 8.976 -8.320 1.00 84.75 197 HIS A C 1
ATOM 1548 O O . HIS A 1 197 ? -6.328 8.951 -8.158 1.00 84.75 197 HIS A O 1
ATOM 1554 N N . LEU A 1 198 ? -4.278 8.228 -7.591 1.00 87.81 198 LEU A N 1
ATOM 1555 C CA . LEU A 1 198 ? -4.694 7.291 -6.545 1.00 87.81 198 LEU A CA 1
ATOM 1556 C C . LEU A 1 198 ? -5.052 7.980 -5.223 1.00 87.81 198 LEU A C 1
ATOM 1558 O O . LEU A 1 198 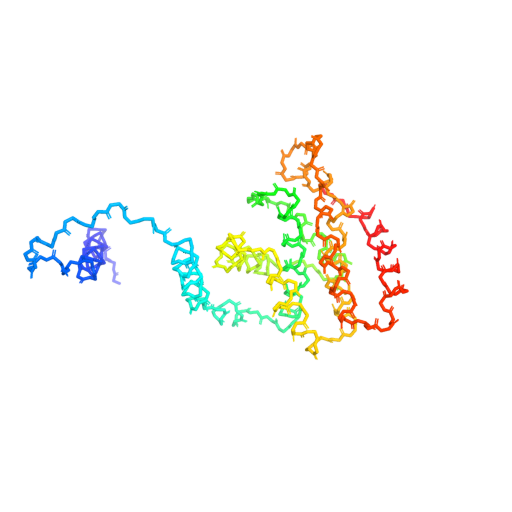? -5.804 7.417 -4.431 1.00 87.81 198 LEU A O 1
ATOM 1562 N N . MET A 1 199 ? -4.554 9.198 -4.971 1.00 91.31 199 MET A N 1
ATOM 1563 C CA . MET A 1 199 ? -4.738 9.876 -3.679 1.00 91.31 199 MET A CA 1
ATOM 1564 C C . MET A 1 199 ? -6.215 10.026 -3.272 1.00 91.31 199 MET A C 1
ATOM 1566 O O . MET A 1 199 ? -6.536 9.682 -2.137 1.00 91.31 199 MET A O 1
ATOM 1570 N N . PRO A 1 200 ? -7.150 10.422 -4.163 1.00 90.75 200 PRO A N 1
ATOM 1571 C CA . PRO A 1 200 ? -8.569 10.457 -3.818 1.00 90.75 200 PRO A CA 1
ATOM 1572 C C . PRO A 1 200 ? -9.126 9.095 -3.386 1.00 90.75 200 PRO A C 1
ATOM 1574 O O . PRO A 1 200 ? -9.988 9.045 -2.516 1.00 90.75 200 PRO A O 1
ATOM 1577 N N . HIS A 1 201 ? -8.652 7.989 -3.963 1.00 89.56 201 HIS A N 1
ATOM 1578 C CA . HIS A 1 201 ? -9.103 6.647 -3.588 1.00 89.56 201 HIS A CA 1
ATOM 1579 C C . HIS A 1 201 ? -8.551 6.243 -2.217 1.00 89.56 201 HIS A C 1
ATOM 1581 O O . HIS A 1 201 ? -9.296 5.756 -1.369 1.00 89.56 201 HIS A O 1
ATOM 1587 N N . ILE A 1 202 ? -7.270 6.524 -1.970 1.00 93.56 202 ILE A N 1
ATOM 1588 C CA . ILE A 1 202 ? -6.616 6.289 -0.677 1.00 93.56 202 ILE A CA 1
ATOM 1589 C C . ILE A 1 202 ? -7.301 7.098 0.431 1.00 93.56 202 ILE A C 1
ATOM 1591 O O . ILE A 1 202 ? -7.559 6.566 1.510 1.00 93.56 202 ILE A O 1
ATOM 1595 N N . ASP A 1 203 ? -7.661 8.352 0.152 1.00 94.62 203 ASP A N 1
ATOM 1596 C CA . ASP A 1 203 ? -8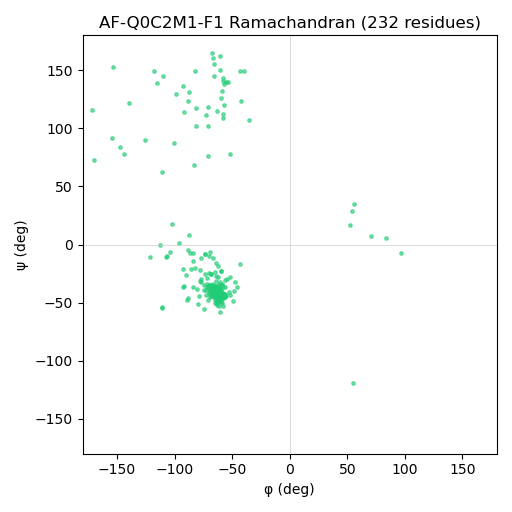.380 9.212 1.092 1.00 94.62 203 ASP A CA 1
ATOM 1597 C C . ASP A 1 203 ? -9.763 8.642 1.429 1.00 94.62 203 ASP A C 1
ATOM 1599 O O . ASP A 1 203 ? -10.110 8.556 2.607 1.00 94.62 203 ASP A O 1
ATOM 1603 N N . ARG A 1 204 ? -10.515 8.144 0.433 1.00 94.19 204 ARG A N 1
ATOM 1604 C CA . ARG A 1 204 ? -11.797 7.451 0.672 1.00 94.19 204 ARG A CA 1
ATOM 1605 C C . ARG A 1 204 ? -11.633 6.197 1.532 1.00 94.19 204 ARG A C 1
ATOM 1607 O O . ARG A 1 204 ? -12.456 5.952 2.414 1.00 94.19 204 ARG A O 1
ATOM 1614 N N . VAL A 1 205 ? -10.583 5.404 1.308 1.00 94.38 205 VAL A N 1
ATOM 1615 C CA . VAL A 1 205 ? -10.287 4.239 2.159 1.00 94.38 205 VAL A CA 1
ATOM 1616 C C . VAL A 1 205 ? -9.954 4.681 3.584 1.00 94.38 205 VAL A C 1
ATOM 1618 O O . VAL A 1 205 ? -10.477 4.102 4.535 1.00 94.38 205 VAL A O 1
ATOM 1621 N N . GLY A 1 206 ? -9.154 5.737 3.751 1.00 96.38 206 GLY A N 1
ATOM 1622 C CA . GLY A 1 206 ? -8.849 6.332 5.053 1.00 96.38 206 GLY A CA 1
ATOM 1623 C C . GLY A 1 206 ? -10.098 6.799 5.803 1.00 96.38 206 GLY A C 1
ATOM 1624 O O . GLY A 1 206 ? -10.280 6.474 6.980 1.00 96.38 206 GLY A O 1
ATOM 1625 N N . GLU A 1 207 ? -11.001 7.493 5.108 1.00 97.12 207 GLU A N 1
ATOM 1626 C CA . GLU A 1 207 ? -12.309 7.898 5.631 1.00 97.12 207 GLU A CA 1
ATOM 1627 C C . GLU A 1 207 ? -13.146 6.691 6.063 1.00 97.12 207 GLU A C 1
ATOM 1629 O O . GLU A 1 207 ? -13.717 6.691 7.154 1.00 97.12 207 GLU A O 1
ATOM 1634 N N . ALA A 1 208 ? -13.186 5.628 5.261 1.00 96.19 208 ALA A N 1
ATOM 1635 C CA . ALA A 1 208 ? -13.916 4.417 5.615 1.00 96.19 208 ALA A CA 1
ATOM 1636 C C . ALA A 1 208 ? -13.302 3.684 6.819 1.00 96.19 208 ALA A C 1
ATOM 1638 O O . ALA A 1 208 ? -14.033 3.171 7.668 1.00 96.19 208 ALA A O 1
ATOM 1639 N N . PHE A 1 209 ? -11.971 3.619 6.903 1.00 96.56 209 PHE A N 1
ATOM 1640 C CA . PHE A 1 209 ? -11.244 2.892 7.944 1.00 96.56 209 PHE A CA 1
ATOM 1641 C C . PHE A 1 209 ? -11.343 3.549 9.318 1.00 96.56 209 PHE A C 1
ATOM 1643 O O . PHE A 1 209 ? -11.418 2.830 10.322 1.00 96.56 209 PHE A O 1
ATOM 1650 N N . PHE A 1 210 ? -11.337 4.883 9.359 1.00 97.12 210 PHE A N 1
ATOM 1651 C CA . PHE A 1 210 ? -11.186 5.650 10.598 1.00 97.12 210 PHE A CA 1
ATOM 1652 C C . PHE A 1 210 ? -12.346 6.607 10.892 1.00 97.12 210 PHE A C 1
ATOM 1654 O O . PHE A 1 210 ? -12.438 7.140 12.000 1.00 97.12 210 PHE A O 1
ATOM 1661 N N . GLY A 1 211 ? -13.254 6.822 9.938 1.00 95.25 211 GLY A N 1
ATOM 1662 C CA . GLY A 1 211 ? -14.413 7.690 10.101 1.00 95.25 211 GLY A CA 1
ATOM 1663 C C . GLY A 1 211 ? -14.009 9.098 10.530 1.00 95.25 211 GLY A C 1
ATOM 1664 O O . GLY A 1 211 ? -13.271 9.794 9.841 1.00 95.25 211 GLY A O 1
ATOM 1665 N N . VAL A 1 212 ? -14.477 9.515 11.706 1.00 96.12 212 VAL A N 1
ATOM 1666 C CA . VAL A 1 212 ? -14.215 10.858 12.248 1.00 96.12 212 VAL A CA 1
ATOM 1667 C C . VAL A 1 212 ? -12.739 11.124 12.563 1.00 96.12 212 VAL A C 1
ATOM 1669 O O . VAL A 1 212 ? -12.332 12.281 12.577 1.00 96.12 212 VAL A O 1
ATOM 1672 N N . GLU A 1 213 ? -11.937 10.081 12.800 1.00 96.25 213 GLU A N 1
ATOM 1673 C CA . GLU A 1 213 ? -10.499 10.206 13.085 1.00 96.25 213 GLU A CA 1
ATOM 1674 C C . GLU A 1 213 ? -9.650 10.306 11.807 1.00 96.25 213 GLU A C 1
ATOM 1676 O O . GLU A 1 213 ? -8.443 10.540 11.886 1.00 96.25 213 GLU A O 1
ATOM 1681 N N . ALA A 1 214 ? -10.255 10.127 10.625 1.00 96.50 214 ALA A N 1
ATOM 1682 C CA . ALA A 1 214 ? -9.529 10.046 9.362 1.00 96.50 214 ALA A CA 1
ATOM 1683 C C . ALA A 1 214 ? -8.627 11.258 9.070 1.00 96.50 214 ALA A C 1
ATOM 1685 O O . ALA A 1 214 ? -7.494 11.013 8.671 1.00 96.50 214 ALA A O 1
ATOM 1686 N N . PRO A 1 215 ? -9.022 12.530 9.301 1.00 95.69 215 PRO A N 1
ATOM 1687 C CA . PRO A 1 215 ? -8.147 13.663 8.994 1.00 95.69 215 PRO A CA 1
ATOM 1688 C C . PRO A 1 215 ? -6.804 13.604 9.737 1.00 95.69 215 PRO A C 1
ATOM 1690 O O . PRO A 1 215 ? -5.747 13.660 9.116 1.00 95.69 215 PRO A O 1
ATOM 1693 N N . GLU A 1 216 ? -6.836 13.405 11.058 1.00 96.44 216 GLU A N 1
ATOM 1694 C CA . GLU A 1 216 ? -5.625 13.354 11.887 1.00 96.44 216 GLU A CA 1
ATOM 1695 C C . GLU A 1 216 ? -4.803 12.083 11.623 1.00 96.44 216 GLU A C 1
ATOM 1697 O O . GLU A 1 216 ? -3.571 12.135 11.518 1.00 96.44 216 GLU A O 1
ATOM 1702 N N . ARG A 1 217 ? -5.470 10.930 11.463 1.00 96.62 217 ARG A N 1
ATOM 1703 C CA . ARG A 1 217 ? -4.780 9.668 11.168 1.00 96.62 217 ARG A CA 1
ATOM 1704 C C . ARG A 1 217 ? -4.134 9.673 9.793 1.00 96.62 217 ARG A C 1
ATOM 1706 O O . ARG A 1 217 ? -2.995 9.238 9.677 1.00 96.62 217 ARG A O 1
ATOM 1713 N N . MET A 1 218 ? -4.811 10.177 8.766 1.00 97.88 218 MET A N 1
ATOM 1714 C CA . MET A 1 218 ? -4.250 10.235 7.417 1.00 97.88 218 MET A CA 1
ATOM 1715 C C . MET A 1 218 ? -3.054 11.183 7.346 1.00 97.88 218 MET A C 1
ATOM 1717 O O . MET A 1 218 ? -2.061 10.844 6.708 1.00 97.88 218 MET A O 1
ATOM 1721 N N . ASP A 1 219 ? -3.083 12.317 8.046 1.00 97.88 219 ASP A N 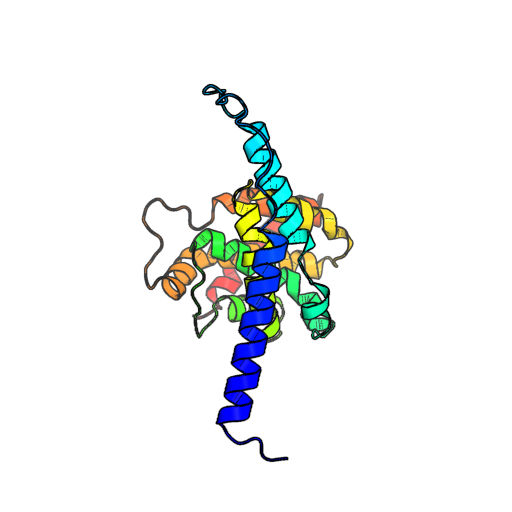1
ATOM 1722 C CA . ASP A 1 219 ? -1.915 13.201 8.138 1.00 97.88 219 ASP A CA 1
ATOM 1723 C C . ASP A 1 219 ? -0.726 12.505 8.813 1.00 97.88 219 ASP A C 1
ATOM 1725 O O . ASP A 1 219 ? 0.400 12.553 8.309 1.00 97.88 219 ASP A O 1
ATOM 1729 N N . THR A 1 220 ? -0.989 11.779 9.902 1.00 97.88 220 THR A N 1
ATOM 1730 C CA . THR A 1 220 ? 0.027 10.975 10.596 1.00 97.88 220 THR A CA 1
ATOM 1731 C C . THR A 1 220 ? 0.600 9.883 9.691 1.00 97.88 220 THR A C 1
ATOM 1733 O O . THR A 1 220 ? 1.818 9.739 9.591 1.00 97.88 220 THR A O 1
ATOM 1736 N N . LEU A 1 221 ? -0.259 9.145 8.985 1.00 98.06 221 LEU A N 1
ATOM 1737 C CA . LEU A 1 221 ? 0.144 8.054 8.098 1.00 98.06 221 LEU A CA 1
ATOM 1738 C C . LEU A 1 221 ? 0.928 8.556 6.885 1.00 98.06 221 LEU A C 1
ATOM 1740 O O . LEU A 1 221 ? 1.897 7.914 6.497 1.00 98.06 221 LEU A O 1
ATOM 1744 N N . ARG A 1 222 ? 0.581 9.716 6.314 1.00 97.75 222 ARG A N 1
ATOM 1745 C CA . ARG A 1 222 ? 1.372 10.343 5.241 1.00 97.75 222 ARG A CA 1
ATOM 1746 C C . ARG A 1 222 ? 2.756 10.756 5.734 1.00 97.75 222 ARG A C 1
ATOM 1748 O O . ARG A 1 222 ? 3.748 10.489 5.062 1.00 97.75 222 ARG A O 1
ATOM 1755 N N . ALA A 1 223 ? 2.846 11.360 6.920 1.00 97.75 223 ALA A N 1
ATOM 1756 C CA . ALA A 1 223 ? 4.134 11.713 7.515 1.00 97.75 223 ALA A CA 1
ATOM 1757 C C . ALA A 1 223 ? 4.994 10.466 7.786 1.00 97.75 223 ALA A C 1
ATOM 1759 O O . ALA A 1 223 ? 6.185 10.450 7.469 1.00 97.75 223 ALA A O 1
ATOM 1760 N N . GLN A 1 224 ? 4.382 9.404 8.312 1.00 97.69 224 GLN A N 1
ATOM 1761 C CA . GLN A 1 224 ? 5.045 8.124 8.534 1.00 97.69 224 GLN A CA 1
ATOM 1762 C C . GLN A 1 224 ? 5.490 7.480 7.216 1.00 97.69 224 GLN A C 1
ATOM 1764 O O . GLN A 1 224 ? 6.632 7.040 7.117 1.00 97.69 224 GLN A O 1
ATOM 1769 N N . ALA A 1 225 ? 4.638 7.463 6.190 1.00 97.31 225 ALA A N 1
ATOM 1770 C CA . ALA A 1 225 ? 4.970 6.917 4.879 1.00 97.31 225 ALA A CA 1
ATOM 1771 C C . ALA A 1 225 ? 6.153 7.657 4.243 1.00 97.31 225 ALA A C 1
ATOM 1773 O O . ALA A 1 225 ? 7.088 7.015 3.772 1.00 97.31 225 ALA A O 1
ATOM 1774 N N . ALA A 1 226 ? 6.168 8.992 4.305 1.00 96.12 226 ALA A N 1
ATOM 1775 C CA . ALA A 1 226 ? 7.293 9.799 3.841 1.00 96.12 226 ALA A CA 1
ATOM 1776 C C . ALA A 1 226 ? 8.589 9.486 4.610 1.00 96.12 226 ALA A C 1
ATOM 1778 O O . ALA A 1 226 ? 9.665 9.405 4.019 1.00 96.12 226 ALA A O 1
ATOM 1779 N N . GLN A 1 227 ? 8.508 9.283 5.929 1.00 96.19 227 GLN A N 1
ATOM 1780 C CA . GLN A 1 227 ? 9.666 8.885 6.728 1.00 96.19 227 GLN A CA 1
ATOM 1781 C C . GLN A 1 227 ? 10.172 7.491 6.336 1.00 96.19 227 GLN A C 1
ATOM 1783 O O . GLN A 1 227 ? 11.375 7.315 6.165 1.00 96.19 227 GLN A O 1
ATOM 1788 N N . MET A 1 228 ? 9.271 6.519 6.181 1.00 95.00 228 MET A N 1
ATOM 1789 C CA . MET A 1 228 ? 9.614 5.144 5.815 1.00 95.00 228 MET A CA 1
ATOM 1790 C C . MET A 1 228 ? 10.215 5.063 4.410 1.00 95.00 228 MET A C 1
ATOM 1792 O O . MET A 1 228 ? 11.235 4.400 4.234 1.00 95.00 228 MET A O 1
ATOM 1796 N N . ALA A 1 229 ? 9.655 5.792 3.443 1.00 93.31 229 ALA A N 1
ATOM 1797 C CA . ALA A 1 229 ? 10.166 5.874 2.076 1.00 93.31 229 ALA A CA 1
ATOM 1798 C C . ALA A 1 229 ? 11.657 6.258 2.031 1.00 93.31 229 ALA A C 1
ATOM 1800 O O . ALA A 1 229 ? 12.431 5.632 1.319 1.00 93.31 229 ALA A O 1
ATOM 1801 N N . ASN A 1 230 ? 12.091 7.201 2.875 1.00 89.75 230 ASN A N 1
ATOM 1802 C CA . ASN A 1 230 ? 13.495 7.631 2.955 1.00 89.75 230 ASN A CA 1
ATOM 1803 C C . ASN A 1 230 ? 14.453 6.583 3.555 1.00 89.75 230 ASN A C 1
ATOM 1805 O O . ASN A 1 230 ? 15.663 6.800 3.560 1.00 89.75 230 ASN A O 1
ATOM 1809 N N . THR A 1 231 ? 13.931 5.492 4.117 1.00 88.88 231 THR A N 1
ATOM 1810 C CA . THR A 1 231 ? 14.732 4.429 4.753 1.00 88.88 231 THR A CA 1
ATOM 1811 C C . THR A 1 231 ? 14.801 3.146 3.931 1.00 88.88 231 THR A C 1
ATOM 1813 O O . THR A 1 231 ? 15.569 2.249 4.269 1.00 88.88 231 THR A O 1
ATOM 1816 N N . ILE A 1 232 ? 14.001 3.042 2.869 1.00 87.50 232 ILE A N 1
ATOM 1817 C CA . ILE A 1 232 ? 13.945 1.867 2.004 1.00 87.50 232 ILE A CA 1
ATOM 1818 C C . ILE A 1 232 ? 14.941 2.074 0.855 1.00 87.50 232 ILE A C 1
ATOM 1820 O O . ILE A 1 232 ? 14.764 2.961 0.026 1.00 87.50 232 ILE A O 1
ATOM 1824 N N . GLU A 1 233 ? 15.990 1.253 0.806 1.00 79.94 233 GLU A N 1
ATOM 1825 C CA . GLU A 1 233 ? 17.032 1.307 -0.232 1.00 79.94 233 GLU A CA 1
ATOM 1826 C C . GLU A 1 233 ? 16.777 0.249 -1.313 1.00 79.94 233 GLU A C 1
ATOM 1828 O O . GLU A 1 233 ? 16.602 -0.922 -0.969 1.00 79.94 233 GLU A O 1
ATOM 1833 N N . PHE A 1 234 ? 16.781 0.622 -2.600 1.00 71.31 234 PHE A N 1
ATOM 1834 C CA . PHE A 1 234 ? 16.631 -0.308 -3.732 1.00 71.31 234 PHE A CA 1
ATOM 1835 C C . PHE A 1 234 ? 17.961 -0.855 -4.238 1.00 71.31 234 PHE A C 1
ATOM 1837 O O . PHE A 1 234 ? 18.915 -0.069 -4.417 1.00 71.31 234 PHE A O 1
#

Radius of gyration: 23.19 Å; Cα contacts (8 Å, |Δi|>4): 182; chains: 1; bounding box: 46×66×57 Å

Mean predicted aligned error: 15.05 Å

Solvent-accessible surface area (backbone atoms only — not comparable to full-atom values): 13532 Å² total; per-residue (Å²): 133,87,73,56,72,66,56,54,52,50,52,51,52,52,52,52,52,52,53,53,47,51,52,45,62,76,73,59,84,83,86,88,74,80,89,70,78,80,78,68,92,64,80,75,53,70,63,60,58,49,50,50,50,51,48,51,38,53,51,45,48,67,68,56,63,59,61,73,64,50,73,79,49,52,72,70,55,62,65,46,43,59,30,48,40,32,29,49,56,45,40,36,64,47,53,78,56,84,66,97,56,95,73,54,68,59,40,55,53,43,20,72,66,70,76,44,79,63,52,73,67,58,53,52,48,38,55,50,46,34,66,52,44,41,58,61,43,61,82,40,76,76,57,53,57,49,49,66,49,50,47,65,47,44,88,81,49,54,73,70,53,53,50,40,32,51,36,24,43,43,23,44,52,65,32,28,47,61,51,22,29,75,67,67,76,36,70,67,61,92,89,64,66,45,37,58,84,48,50,69,53,53,49,50,39,41,36,65,72,45,49,91,51,17,70,66,50,49,54,51,47,51,55,49,16,51,56,50,37,78,70,62,82,131

Nearest PDB structures (foldseek):
  8ji7-assembly1_B  TM=2.230E-01  e=4.968E-01  Aetokthonos hydrillicola Thurmond2011

pLDDT: mean 71.32, std 20.18, range [32.16, 98.06]

Organism: Hyphomonas neptunium (strain ATCC 15444) (NCBI:txid228405)

Secondary structure (DSSP, 8-state):
----HHHHHHHHHHHHHHHHHHHHHHH------------------HHHHHHHHHHHHHHHHHT--HHHHHTT--HHHHHHHHHHHHHHHHHHHHHS-----SS-HHHHHHHHHHSSPPPHHHHHHHHHHIIIIIHHHTTS-THHIIIIIIIHHGGGS-HHHHHHHHHHHHHHHHTHHHHHHHHHSSPPPTT--TTGGGHHHHHHHHHHHHGGGHHHHHHHHHHHHHHHHTT---